Protein 3DIW (pdb70)

Sequence (232 aa):
PVTAVVQRVEIHKLRQGENLILGFSIGGGIDQDPSQNPFSEDKTDKGIYVTRVSEGGPAEIAGLQIGDKIMQVNGWDMTMVTHDQARKRLTKRSEEVVRLL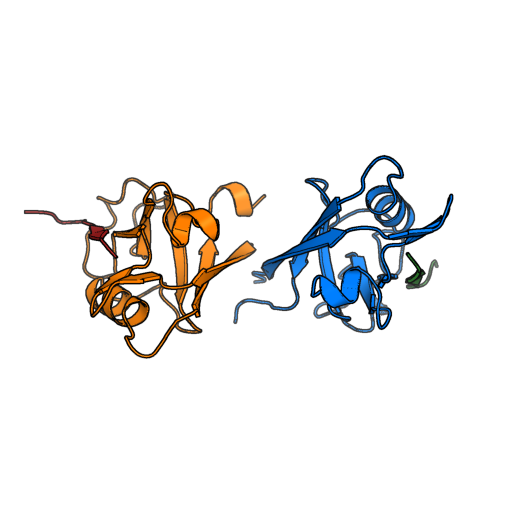VTRQSLQAVVQRVEIHKLRQGENLILGFSIGGGIDQDPSQNPFSEDKTDKGIYVTRVSEGGPAEIAGLQIGDKIMQVNGWDMTMVTHDQARKRLTKRSEEVVRLLVTRQSLQKQLAWFDTDLQLAWFDTDL

GO terms:
  GO:0005634 nucleus (C, IDA)
  GO:0005737 cytoplasm (C, IDA)
  GO:0008285 negative regulation of cell population proliferation (P, IDA)
  GO:0008013 beta-catenin binding (F, IPI)
  GO:0005515 protein binding (F, IPI)
  GO:0030178 negative regulation of Wnt signaling pathway (P, IDA)

Nearest PDB structures (foldseek):
  2vz5-assembly1_A  TM=9.827E-01  e=7.973E-18  Homo sapiens
  4nnm-assembly1_A  TM=9.537E-01  e=1.189E-17  Homo sapiens
  3dj3-assembly1_A  TM=9.663E-01  e=5.442E-16  Mus musculus
  2kg2-assembly1_A  TM=8.442E-01  e=1.256E-14  Homo sapiens
  2l4s-assembly1_A  TM=8.390E-01  e=4.163E-14  Homo sapiens

Secondary structure (DSSP, 8-state):
---EEEEEEEEE-EEETTEEE--EEEEE-TTS-GGG-SS-SSTT---EEEEEE-TTSHHHHHT--TTPEEEEETTEE-TT--HHHHHHHH--TT-SEEEEEEEEEE--/-EEEEEEEE-EEETTEEE--EEEEE-TTS-GGG-SS-SSTT---EEEEEE-TTSHHHHHT--TT-EEEEETTEE-TT--HHHHHHHHT-TT-SEEEEEEE-GGG--/-PPP-EEE-/--SS-EEE-

Radius of gyration: 20.23 Å; Cα contacts (8 Å, |Δi|>4): 532; chains: 4; bounding box: 32×52×64 Å

Structure (mmCIF, N/CA/C/O backbone):
data_3DIW
#
_entry.id   3DIW
#
_cell.length_a   27.098
_cell.length_b   93.571
_cell.length_c   107.724
_cell.angle_alpha   90.00
_cell.angle_beta   90.00
_cell.angle_gamma   90.00
#
_symmetry.space_group_name_H-M   'P 21 21 21'
#
loop_
_entity.id
_entity.type
_entity.pdbx_description
1 polymer 'Tax1-binding protein 3'
2 polymer 'decameric peptide form Catenin beta-1'
3 water water
#
loop_
_atom_site.group_PDB
_atom_site.id
_atom_site.type_symbol
_atom_site.label_atom_id
_atom_site.label_alt_id
_atom_site.label_comp_id
_atom_site.label_asym_id
_atom_site.label_entity_id
_atom_site.label_seq_id
_atom_site.pdbx_PDB_ins_code
_atom_site.Cartn_x
_atom_site.Cartn_y
_atom_site.Cartn_z
_atom_site.occupancy
_atom_site.B_iso_or_equiv
_atom_site.auth_seq_id
_atom_site.auth_comp_id
_atom_site.auth_asym_id
_atom_site.auth_atom_id
_atom_site.pdbx_PDB_model_num
ATOM 1 N N . PRO A 1 8 ? -0.169 8.445 -14.446 1.00 48.58 8 PRO A N 1
ATOM 2 C CA . PRO A 1 8 ? -1.460 7.885 -13.954 1.00 48.30 8 PRO A CA 1
ATOM 3 C C . PRO A 1 8 ? -1.211 6.548 -13.257 1.00 47.64 8 PRO A C 1
ATOM 4 O O . PRO A 1 8 ? -0.437 5.719 -13.741 1.00 49.13 8 PRO A O 1
ATOM 6 N N . VAL A 1 9 ? -1.883 6.336 -12.130 1.00 45.87 9 VAL A N 1
ATOM 7 C CA . VAL A 1 9 ? -1.693 5.120 -11.349 1.00 43.73 9 VAL A CA 1
ATOM 8 C C . VAL A 1 9 ? -2.811 4.083 -11.365 1.00 41.56 9 VAL A C 1
ATOM 9 O O . VAL A 1 9 ? -3.939 4.366 -10.962 1.00 42.87 9 VAL A O 1
ATOM 13 N N . THR A 1 10 ? -2.481 2.877 -11.822 1.00 38.28 10 THR A N 1
ATOM 14 C CA . THR A 1 10 ? -3.431 1.766 -11.852 1.00 34.73 10 THR A CA 1
ATOM 15 C C . THR A 1 10 ? -2.853 0.672 -10.969 1.00 30.87 10 THR A C 1
ATOM 16 O O . THR A 1 10 ? -1.833 0.066 -11.299 1.00 29.72 10 THR A O 1
ATOM 20 N N . ALA A 1 11 ? -3.503 0.427 -9.840 1.00 27.32 11 ALA A N 1
ATOM 21 C CA . ALA A 1 11 ? -3.036 -0.584 -8.899 1.00 23.71 11 ALA A CA 1
ATOM 22 C C . ALA A 1 11 ? -3.561 -1.979 -9.203 1.00 20.63 11 ALA A C 1
ATOM 23 O O . ALA A 1 11 ? -4.736 -2.156 -9.526 1.00 18.52 11 ALA A O 1
ATOM 25 N N . VAL A 1 12 ? -2.679 -2.969 -9.103 1.00 19.06 12 VAL A N 1
ATOM 26 C CA . VAL A 1 12 ? -3.069 -4.355 -9.321 1.00 17.70 12 VAL A CA 1
ATOM 27 C C . VAL A 1 12 ? -3.436 -4.890 -7.942 1.00 18.99 12 VAL A C 1
ATOM 28 O O . VAL A 1 12 ? -2.600 -4.904 -7.034 1.00 19.15 12 VAL A O 1
ATOM 32 N N . VAL A 1 13 ? -4.691 -5.301 -7.777 1.00 19.03 13 VAL A N 1
ATOM 33 C CA . VAL A 1 13 ? -5.143 -5.826 -6.497 1.00 16.93 13 VAL A CA 1
ATOM 34 C C . VAL A 1 13 ? -5.374 -7.326 -6.539 1.00 18.01 13 VAL A C 1
ATOM 35 O O . VAL A 1 13 ? -5.774 -7.890 -7.562 1.00 17.56 13 VAL A O 1
ATOM 39 N N . GLN A 1 14 ? -5.101 -7.971 -5.415 1.00 17.36 14 GLN A N 1
ATOM 40 C CA . GLN A 1 14 ? -5.299 -9.402 -5.294 1.00 19.28 14 GLN A CA 1
ATOM 41 C C . GLN A 1 14 ? -5.787 -9.691 -3.891 1.00 19.39 14 GLN A C 1
ATOM 42 O O . GLN A 1 14 ? -5.639 -8.869 -2.981 1.00 19.21 14 GLN A O 1
ATOM 48 N N . ARG A 1 15 ? -6.359 -10.867 -3.709 1.00 19.66 15 ARG A N 1
ATOM 49 C CA . ARG A 1 15 ? -6.912 -11.214 -2.421 1.00 20.24 15 ARG A CA 1
ATOM 50 C C . ARG A 1 15 ? -6.042 -12.115 -1.565 1.00 18.02 15 ARG A C 1
ATOM 51 O O . ARG A 1 15 ? -5.250 -12.902 -2.065 1.00 17.66 15 ARG A O 1
ATOM 59 N N . VAL A 1 16 ? -6.188 -11.954 -0.259 1.00 17.33 16 VAL A N 1
ATOM 60 C CA . VAL A 1 16 ? -5.453 -12.734 0.718 1.00 16.34 16 VAL A CA 1
ATOM 61 C C . VAL A 1 16 ? -6.433 -12.985 1.846 1.00 17.48 16 VAL A C 1
ATOM 62 O O . VAL A 1 16 ? -6.929 -12.038 2.449 1.00 18.82 16 VAL A O 1
ATOM 66 N N . GLU A 1 17 ? -6.731 -14.251 2.112 1.00 17.49 17 GLU A N 1
ATOM 67 C CA . GLU A 1 17 ? -7.648 -14.597 3.187 1.00 17.01 17 GLU A CA 1
ATOM 68 C C . GLU A 1 17 ? -6.844 -15.140 4.338 1.00 14.85 17 GLU A C 1
ATOM 69 O O . GLU A 1 17 ? -6.131 -16.126 4.189 1.00 15.73 17 GLU A O 1
ATOM 75 N N . ILE A 1 18 ? -6.966 -14.493 5.487 1.00 13.73 18 ILE A N 1
ATOM 76 C CA . ILE A 1 18 ? -6.236 -14.906 6.670 1.00 12.79 18 ILE A CA 1
ATOM 77 C C . ILE A 1 18 ? -7.182 -15.540 7.689 1.00 15.82 18 ILE A C 1
ATOM 78 O O . ILE A 1 18 ? -8.282 -15.028 7.939 1.00 12.66 18 ILE A O 1
ATOM 83 N N . HIS A 1 19 ? -6.754 -16.664 8.256 1.00 15.54 19 HIS A N 1
ATOM 84 C CA . HIS A 1 19 ? -7.540 -17.350 9.269 1.00 17.96 19 HIS A CA 1
ATOM 85 C C . HIS A 1 19 ? -6.873 -17.066 10.610 1.00 17.34 19 HIS A C 1
ATOM 86 O O . HIS A 1 19 ? -5.792 -17.579 10.904 1.00 19.66 19 HIS A O 1
ATOM 93 N N . LYS A 1 20 ? -7.508 -16.228 11.414 1.00 18.78 20 LYS A N 1
ATOM 94 C CA . LYS A 1 20 ? -6.952 -15.862 12.700 1.00 21.35 20 LYS A CA 1
ATOM 95 C C . LYS A 1 20 ? -6.635 -17.059 13.573 1.00 22.71 20 LYS A C 1
ATOM 96 O O . LYS A 1 20 ? -7.236 -18.124 13.442 1.00 21.60 20 LYS A O 1
ATOM 102 N N . LEU A 1 21 ? -5.670 -16.866 14.461 1.00 23.07 21 LEU A N 1
ATOM 103 C CA . LEU A 1 21 ? -5.252 -17.897 15.392 1.00 24.08 21 LEU A CA 1
ATOM 104 C C . LEU A 1 21 ? -5.871 -17.515 16.728 1.00 24.84 21 LEU A C 1
ATOM 105 O O . LEU A 1 21 ? -5.660 -16.404 17.209 1.00 24.24 21 LEU A O 1
ATOM 110 N N . ARG A 1 22 ? -6.651 -18.415 17.317 1.00 27.38 22 ARG A N 1
ATOM 111 C CA . ARG A 1 22 ? -7.260 -18.133 18.611 1.00 31.53 22 ARG A CA 1
ATOM 112 C C . ARG A 1 22 ? -6.542 -18.878 19.725 1.00 33.28 22 ARG A C 1
ATOM 113 O O . ARG A 1 22 ? -6.750 -20.079 19.913 1.00 33.46 22 ARG A O 1
ATOM 121 N N . GLN A 1 23 ? -5.683 -18.167 20.448 1.00 35.08 23 GLN A N 1
ATOM 122 C CA . GLN A 1 23 ? -4.968 -18.750 21.573 1.00 37.06 23 GLN A CA 1
ATOM 123 C C . GLN A 1 23 ? -5.687 -18.248 22.808 1.00 39.13 23 GLN A C 1
ATOM 124 O O . GLN A 1 23 ? -5.301 -17.238 23.400 1.00 40.00 23 GLN A O 1
ATOM 130 N N . GLY A 1 24 ? -6.750 -18.953 23.181 1.00 40.82 24 GLY A N 1
ATOM 131 C CA . GLY A 1 24 ? -7.532 -18.553 24.333 1.00 43.07 24 GLY A CA 1
ATOM 132 C C . GLY A 1 24 ? -8.314 -17.292 24.017 1.00 44.85 24 GLY A C 1
ATOM 133 O O . GLY A 1 24 ? -9.201 -17.295 23.162 1.00 45.88 24 GLY A O 1
ATOM 134 N N . GLU A 1 25 ? -7.977 -16.211 24.712 1.00 46.10 25 GLU A N 1
ATOM 135 C CA . GLU A 1 25 ? -8.629 -14.919 24.523 1.00 47.40 25 GLU A CA 1
ATOM 136 C C . GLU A 1 25 ? -7.666 -14.050 23.719 1.00 47.16 25 GLU A C 1
ATOM 137 O O . GLU A 1 25 ? -7.758 -12.820 23.723 1.00 48.16 25 GLU A O 1
ATOM 143 N N . ASN A 1 26 ? -6.739 -14.701 23.031 1.00 45.92 26 ASN A N 1
ATOM 144 C CA . ASN A 1 26 ? -5.736 -13.992 22.252 1.00 43.07 26 ASN A CA 1
ATOM 145 C C . ASN A 1 26 ? -5.873 -14.292 20.757 1.00 40.17 26 ASN A C 1
ATOM 146 O O . ASN A 1 26 ? -5.435 -15.345 20.300 1.00 39.29 26 ASN A O 1
ATOM 151 N N . LEU A 1 27 ? -6.501 -13.380 20.010 1.00 36.96 27 LEU A N 1
ATOM 152 C CA . LEU A 1 27 ? -6.666 -13.541 18.560 1.00 33.46 27 LEU A CA 1
ATOM 153 C C . LEU A 1 27 ? -5.460 -12.934 17.853 1.00 29.81 27 LEU A C 1
ATOM 154 O O . LEU A 1 27 ? -5.087 -11.790 18.118 1.00 30.34 27 LEU A O 1
ATOM 159 N N . ILE A 1 28 ? -4.864 -13.696 16.943 1.00 24.45 28 ILE A N 1
ATOM 160 C CA . ILE A 1 28 ? -3.662 -13.254 16.246 1.00 20.43 28 ILE A CA 1
ATOM 161 C C . ILE A 1 28 ? -3.741 -13.365 14.724 1.00 18.36 28 ILE A C 1
ATOM 162 O O . ILE A 1 28 ? -4.244 -14.353 14.193 1.00 17.43 28 ILE A O 1
ATOM 167 N N . LEU A 1 29 ? -3.233 -12.345 14.034 1.00 16.39 29 LEU A N 1
ATOM 168 C CA . LEU A 1 29 ? -3.215 -12.323 12.568 1.00 16.58 29 LEU A CA 1
ATOM 169 C C . LEU A 1 29 ? -1.796 -12.586 12.067 1.00 15.17 29 LEU A C 1
ATOM 170 O O . LEU A 1 29 ? -1.598 -13.119 10.976 1.00 14.29 29 LEU A O 1
ATOM 175 N N . GLY A 1 30 ? -0.813 -12.200 12.873 1.00 14.90 30 GLY A N 1
ATOM 176 C CA . GLY A 1 30 ? 0.570 -12.428 12.508 1.00 13.07 30 GLY A CA 1
ATOM 177 C C . GLY A 1 30 ? 1.164 -11.464 11.499 1.00 13.25 30 GLY A C 1
ATOM 178 O O . GLY A 1 30 ? 1.878 -11.879 10.589 1.00 15.17 30 GLY A O 1
ATOM 179 N N . PHE A 1 31 ? 0.865 -10.180 11.638 1.00 13.05 31 PHE A N 1
ATOM 180 C CA . PHE A 1 31 ? 1.438 -9.186 10.743 1.00 14.64 31 PHE A CA 1
ATOM 181 C C . PHE A 1 31 ? 1.287 -7.799 11.342 1.00 14.55 31 PHE A C 1
ATOM 182 O O . PHE A 1 31 ? 0.422 -7.571 12.193 1.00 13.78 31 PHE A O 1
ATOM 190 N N . SER A 1 32 ? 2.162 -6.889 10.919 1.00 13.09 32 SER A N 1
ATOM 191 C CA . SER A 1 32 ? 2.167 -5.521 11.419 1.00 11.86 32 SER A CA 1
ATOM 192 C C . SER A 1 32 ? 1.746 -4.522 10.344 1.00 11.53 32 SER A C 1
ATOM 193 O O . SER A 1 32 ? 2.038 -4.712 9.162 1.00 10.38 32 SER A O 1
ATOM 196 N N . ILE A 1 33 ? 1.060 -3.461 10.765 1.00 10.79 33 ILE A N 1
ATOM 197 C CA . ILE A 1 33 ? 0.596 -2.423 9.849 1.00 12.41 33 ILE A CA 1
ATOM 198 C C . ILE A 1 33 ? 1.133 -1.041 10.223 1.00 13.29 33 ILE A C 1
ATOM 199 O O . ILE A 1 33 ? 1.278 -0.709 11.401 1.00 12.82 33 ILE A O 1
ATOM 204 N N . GLY A 1 34 ? 1.417 -0.243 9.200 1.00 12.71 34 GLY A N 1
ATOM 205 C CA . GLY A 1 34 ? 1.897 1.107 9.410 1.00 12.51 34 GLY A CA 1
ATOM 206 C C . GLY A 1 34 ? 1.083 2.042 8.533 1.00 14.13 34 GLY A C 1
ATOM 207 O O . GLY A 1 34 ? 0.426 1.597 7.584 1.00 13.37 34 GLY A O 1
ATOM 208 N N . GLY A 1 35 ? 1.104 3.333 8.847 1.00 12.32 35 GLY A N 1
ATOM 209 C CA . GLY A 1 35 ? 0.361 4.281 8.043 1.00 14.86 35 GLY A CA 1
ATOM 210 C C . GLY A 1 35 ? -0.982 4.699 8.603 1.00 15.24 35 GLY A C 1
ATOM 211 O O . GLY A 1 35 ? -1.324 4.400 9.746 1.00 16.56 35 GLY A O 1
ATOM 212 N N . GLY A 1 36 ? -1.756 5.385 7.772 1.00 18.12 36 GLY A N 1
ATOM 213 C CA . GLY A 1 36 ? -3.053 5.885 8.195 1.00 19.06 36 GLY A CA 1
ATOM 214 C C . GLY A 1 36 ? -3.042 7.367 7.887 1.00 19.28 36 GLY A C 1
ATOM 215 O O . GLY A 1 36 ? -1.974 7.990 7.883 1.00 19.89 36 GLY A O 1
ATOM 216 N N . ILE A 1 37 ? -4.212 7.938 7.628 1.00 18.58 37 ILE A N 1
ATOM 217 C CA . ILE A 1 37 ? -4.296 9.351 7.284 1.00 19.57 37 ILE A CA 1
ATOM 218 C C . ILE A 1 37 ? -3.743 10.285 8.361 1.00 19.96 37 ILE A C 1
ATOM 219 O O . ILE A 1 37 ? -3.331 11.402 8.057 1.00 19.58 37 ILE A O 1
ATOM 224 N N . ASP A 1 38 ? -3.723 9.834 9.610 1.00 17.44 38 ASP A N 1
ATOM 225 C CA . ASP A 1 38 ? -3.230 10.680 10.692 1.00 17.81 38 ASP A CA 1
ATOM 226 C C . ASP A 1 38 ? -1.718 10.644 10.883 1.00 18.20 38 ASP A C 1
ATOM 227 O O . ASP A 1 38 ? -1.190 11.332 11.750 1.00 19.59 38 ASP A O 1
ATOM 232 N N . GLN A 1 39 ? -1.024 9.850 10.070 1.00 18.86 39 GLN A N 1
ATOM 233 C CA . GLN A 1 39 ? 0.425 9.742 10.164 1.00 18.72 39 GLN A CA 1
ATOM 234 C C . GLN A 1 39 ? 1.109 10.410 8.975 1.00 21.82 39 GLN A C 1
ATOM 235 O O . GLN A 1 39 ? 0.545 10.489 7.879 1.00 21.58 39 GLN A O 1
ATOM 241 N N . ASP A 1 40 ? 2.325 10.896 9.208 1.00 24.39 40 ASP A N 1
ATOM 242 C CA . ASP A 1 40 ? 3.121 11.556 8.175 1.00 26.31 40 ASP A CA 1
ATOM 243 C C . ASP A 1 40 ? 3.575 10.500 7.176 1.00 25.75 40 ASP A C 1
ATOM 244 O O . ASP A 1 40 ? 4.283 9.559 7.534 1.00 27.64 40 ASP A O 1
ATOM 249 N N . PRO A 1 41 ? 3.182 10.648 5.904 1.00 24.77 41 PRO A N 1
ATOM 250 C CA . PRO A 1 41 ? 3.547 9.697 4.852 1.00 26.08 41 PRO A CA 1
ATOM 251 C C . PRO A 1 41 ? 4.986 9.753 4.341 1.00 27.04 41 PRO A C 1
ATOM 252 O O . PRO A 1 41 ? 5.479 8.782 3.763 1.00 27.72 41 PRO A O 1
ATOM 256 N N . SER A 1 42 ? 5.661 10.878 4.550 1.00 27.97 42 SER A N 1
ATOM 257 C CA . SER A 1 42 ? 7.038 11.028 4.077 1.00 28.58 42 SER A CA 1
ATOM 258 C C . SER A 1 42 ? 7.947 9.962 4.672 1.00 27.66 42 SER A C 1
ATOM 259 O O . SER A 1 42 ? 9.000 9.646 4.123 1.00 27.26 42 SER A O 1
ATOM 262 N N . GLN A 1 43 ? 7.512 9.397 5.789 1.00 27.70 43 GLN A N 1
ATOM 263 C CA . GLN A 1 43 ? 8.275 8.393 6.517 1.00 27.62 43 GLN A CA 1
ATOM 264 C C . GLN A 1 43 ? 8.044 6.932 6.106 1.00 26.08 43 GLN A C 1
ATOM 265 O O . GLN A 1 43 ? 8.692 6.023 6.634 1.00 23.84 43 GLN A O 1
ATOM 271 N N . ASN A 1 44 ? 7.120 6.705 5.178 1.00 24.73 44 ASN A N 1
ATOM 272 C CA . ASN A 1 44 ? 6.821 5.352 4.716 1.00 23.36 44 ASN A CA 1
ATOM 273 C C . ASN A 1 44 ? 8.049 4.763 4.006 1.00 23.84 44 ASN A C 1
ATOM 274 O O . ASN A 1 44 ? 8.523 5.325 3.021 1.00 24.43 44 ASN A O 1
ATOM 279 N N . PRO A 1 45 ? 8.566 3.618 4.496 1.00 24.15 45 PRO A N 1
ATOM 280 C CA . PRO A 1 45 ? 9.738 2.905 3.964 1.00 25.90 45 PRO A CA 1
ATOM 281 C C . PRO A 1 45 ? 9.480 1.960 2.789 1.00 27.71 45 PRO A C 1
ATOM 282 O O . PRO A 1 45 ? 10.370 1.187 2.399 1.00 28.55 45 PRO A O 1
ATOM 286 N N . PHE A 1 46 ? 8.273 2.011 2.237 1.00 26.57 46 PHE A N 1
ATOM 287 C CA . PHE A 1 46 ? 7.906 1.137 1.129 1.00 26.90 46 PHE A CA 1
ATOM 288 C C . PHE A 1 46 ? 7.311 1.924 -0.022 1.00 27.95 46 PHE A C 1
ATOM 289 O O . PHE A 1 46 ? 7.650 1.703 -1.180 1.00 30.07 46 PHE A O 1
ATOM 297 N N . SER A 1 47 ? 6.418 2.844 0.325 1.00 29.93 47 SER A N 1
ATOM 298 C CA . SER A 1 47 ? 5.688 3.660 -0.639 1.00 31.61 47 SER A CA 1
ATOM 299 C C . SER A 1 47 ? 6.386 4.195 -1.881 1.00 33.99 47 SER A C 1
ATOM 300 O O . SER A 1 47 ? 7.555 4.595 -1.872 1.00 32.12 47 SER A O 1
ATOM 303 N N . GLU A 1 48 ? 5.601 4.180 -2.952 1.00 36.79 48 GLU A N 1
ATOM 304 C CA . GLU A 1 48 ? 5.976 4.646 -4.273 1.00 39.17 48 GLU A CA 1
ATOM 305 C C . GLU A 1 48 ? 5.948 6.169 -4.216 1.00 39.02 48 GLU A C 1
ATOM 306 O O . GLU A 1 48 ? 6.951 6.849 -4.451 1.00 38.90 48 GLU A O 1
ATOM 312 N N . ASP A 1 49 ? 4.770 6.676 -3.880 1.00 37.74 49 ASP A N 1
ATOM 313 C CA . ASP A 1 49 ? 4.509 8.095 -3.747 1.00 36.86 49 ASP A CA 1
ATOM 314 C C . ASP A 1 49 ? 4.619 8.399 -2.252 1.00 36.68 49 ASP A C 1
ATOM 315 O O . ASP A 1 49 ? 3.846 7.868 -1.455 1.00 35.47 49 ASP A O 1
ATOM 320 N N . LYS A 1 50 ? 5.573 9.243 -1.866 1.00 35.45 50 LYS A N 1
ATOM 321 C CA . LYS A 1 50 ? 5.753 9.560 -0.451 1.00 34.54 50 LYS A CA 1
ATOM 322 C C . LYS A 1 50 ? 4.649 10.418 0.168 1.00 33.93 50 LYS A C 1
ATOM 323 O O . LYS A 1 50 ? 4.817 10.965 1.255 1.00 34.85 50 LYS A O 1
ATOM 329 N N . THR A 1 51 ? 3.519 10.533 -0.522 1.00 32.83 51 THR A N 1
ATOM 330 C CA . THR A 1 51 ? 2.387 11.294 -0.002 1.00 31.10 51 THR A CA 1
ATOM 331 C C . THR A 1 51 ? 1.262 10.300 0.286 1.00 29.11 51 THR A C 1
ATOM 332 O O . THR A 1 51 ? 0.174 10.678 0.719 1.00 28.84 51 THR A O 1
ATOM 336 N N . ASP A 1 52 ? 1.547 9.024 0.036 1.00 27.93 52 ASP A N 1
ATOM 337 C CA . ASP A 1 52 ? 0.596 7.930 0.246 1.00 25.17 52 ASP A CA 1
ATOM 338 C C . ASP A 1 52 ? 0.384 7.712 1.741 1.00 23.09 52 ASP A C 1
ATOM 339 O O . ASP A 1 52 ? 1.326 7.401 2.464 1.00 22.62 52 ASP A O 1
ATOM 344 N N . LYS A 1 53 ? -0.852 7.868 2.199 1.00 23.66 53 LYS A N 1
ATOM 345 C CA . LYS A 1 53 ? -1.168 7.686 3.615 1.00 24.58 53 LYS A CA 1
ATOM 346 C C . LYS A 1 53 ? -1.864 6.351 3.854 1.00 22.28 53 LYS A C 1
ATOM 347 O O . LYS A 1 53 ? -2.494 6.148 4.892 1.00 19.76 53 LYS A O 1
ATOM 353 N N . GLY A 1 54 ? -1.743 5.447 2.887 1.00 21.30 54 GLY A N 1
ATOM 354 C CA . GLY A 1 54 ? -2.381 4.150 3.003 1.00 19.26 54 GLY A CA 1
ATOM 355 C C . GLY A 1 54 ? -1.793 3.260 4.079 1.00 17.98 54 GLY A C 1
ATOM 356 O O . GLY A 1 54 ? -0.772 3.582 4.695 1.00 17.65 54 GLY A O 1
ATOM 357 N N . ILE A 1 55 ? -2.456 2.128 4.294 1.00 16.96 55 ILE A N 1
ATOM 358 C CA . ILE A 1 55 ? -2.045 1.140 5.281 1.00 14.12 55 ILE A CA 1
ATOM 359 C C . ILE A 1 55 ? -1.133 0.124 4.608 1.00 14.94 55 ILE A C 1
ATOM 360 O O . ILE A 1 55 ? -1.539 -0.546 3.654 1.00 14.22 55 ILE A O 1
ATOM 365 N N . TYR A 1 56 ? 0.093 0.012 5.111 1.00 14.76 56 TYR A N 1
ATOM 366 C CA . TYR A 1 56 ? 1.080 -0.914 4.564 1.00 15.30 56 TYR A CA 1
ATOM 367 C C . TYR A 1 56 ? 1.475 -1.999 5.558 1.00 14.45 56 TYR A C 1
ATOM 368 O O . TYR A 1 56 ? 1.556 -1.749 6.761 1.00 14.30 56 TYR A O 1
ATOM 377 N N . VAL A 1 57 ? 1.730 -3.197 5.041 1.00 12.81 57 VAL A N 1
ATOM 378 C CA . VAL A 1 57 ? 2.156 -4.334 5.857 1.00 13.69 57 VAL A CA 1
ATOM 379 C C . VAL A 1 57 ? 3.660 -4.172 6.065 1.00 15.04 57 VAL A C 1
ATOM 380 O O . VAL A 1 57 ? 4.422 -4.176 5.098 1.00 15.44 57 VAL A O 1
ATOM 384 N N . THR A 1 58 ? 4.083 -4.035 7.317 1.00 15.02 58 THR A N 1
ATOM 385 C CA . THR A 1 58 ? 5.497 -3.839 7.631 1.00 15.97 58 THR A CA 1
ATOM 386 C C . THR A 1 58 ? 6.220 -5.106 8.069 1.00 16.91 58 THR A C 1
ATOM 387 O O . THR A 1 58 ? 7.444 -5.196 7.954 1.00 19.30 58 THR A O 1
ATOM 391 N N . ARG A 1 59 ? 5.471 -6.078 8.578 1.00 15.86 59 ARG A N 1
ATOM 392 C CA . ARG A 1 59 ? 6.069 -7.328 9.040 1.00 17.53 59 ARG A CA 1
ATOM 393 C C . ARG A 1 59 ? 5.099 -8.497 8.935 1.00 17.70 59 ARG A C 1
ATOM 394 O O . ARG A 1 59 ? 3.886 -8.323 9.074 1.00 14.63 59 ARG A O 1
ATOM 402 N N . VAL A 1 60 ? 5.641 -9.682 8.671 1.00 14.46 60 VAL A N 1
ATOM 403 C CA . VAL A 1 60 ? 4.838 -10.893 8.581 1.00 16.31 60 VAL A CA 1
ATOM 404 C C . VAL A 1 60 ? 5.530 -11.916 9.474 1.00 17.57 60 VAL A C 1
ATOM 405 O O . VAL A 1 60 ? 6.706 -12.232 9.278 1.00 18.28 60 VAL A O 1
ATOM 409 N N . SER A 1 61 ? 4.801 -12.405 10.472 1.00 16.82 61 SER A N 1
ATOM 410 C CA . SER A 1 61 ? 5.341 -13.362 11.430 1.00 16.81 61 SER A CA 1
ATOM 411 C C . SER A 1 61 ? 5.542 -14.761 10.876 1.00 16.94 61 SER A C 1
ATOM 412 O O . SER A 1 61 ? 4.626 -15.348 10.301 1.00 13.89 61 SER A O 1
ATOM 415 N N . GLU A 1 62 ? 6.743 -15.296 11.077 1.00 17.56 62 GLU A N 1
ATOM 416 C CA . GLU A 1 62 ? 7.069 -16.640 10.629 1.00 18.76 62 GLU A CA 1
ATOM 417 C C . GLU A 1 62 ? 6.141 -17.619 11.338 1.00 18.23 62 GLU A C 1
ATOM 418 O O . GLU A 1 62 ? 5.956 -17.536 12.553 1.00 16.86 62 GLU A O 1
ATOM 424 N N . GLY A 1 63 ? 5.560 -18.541 10.576 1.00 19.00 63 GLY A N 1
ATOM 425 C CA . GLY A 1 63 ? 4.659 -19.521 11.154 1.00 18.52 63 GLY A CA 1
ATOM 426 C C . GLY A 1 63 ? 3.291 -18.980 11.527 1.00 17.92 63 GLY A C 1
ATOM 427 O O . GLY A 1 63 ? 2.469 -19.707 12.091 1.00 19.02 63 GLY A O 1
ATOM 428 N N . GLY A 1 64 ? 3.035 -17.711 11.216 1.00 16.93 64 GLY A N 1
ATOM 429 C CA . GLY A 1 64 ? 1.747 -17.116 11.547 1.00 13.98 64 GLY A CA 1
ATOM 430 C C . GLY A 1 64 ? 0.695 -17.242 10.454 1.00 14.87 64 GLY A C 1
ATOM 431 O O . GLY A 1 64 ? 1.013 -17.618 9.331 1.00 10.26 64 GLY A O 1
ATOM 432 N N . PRO A 1 65 ? -0.576 -16.921 10.752 1.00 14.65 65 PRO A N 1
ATOM 433 C CA . PRO A 1 65 ? -1.644 -17.018 9.751 1.00 14.88 65 PRO A CA 1
ATOM 434 C C . PRO A 1 65 ? -1.443 -16.165 8.497 1.00 13.36 65 PRO A C 1
ATOM 435 O O . PRO A 1 65 ? -1.728 -16.623 7.394 1.00 13.01 65 PRO A O 1
ATOM 439 N N . ALA A 1 66 ? -0.939 -14.944 8.661 1.00 11.21 66 ALA A N 1
ATOM 440 C CA . ALA A 1 66 ? -0.717 -14.054 7.523 1.00 11.81 66 ALA A CA 1
ATOM 441 C C . ALA A 1 66 ? 0.329 -14.605 6.554 1.00 12.91 66 ALA A C 1
ATOM 442 O O . ALA A 1 66 ? 0.196 -14.473 5.334 1.00 11.42 66 ALA A O 1
ATOM 444 N N . GLU A 1 67 ? 1.370 -15.226 7.096 1.00 12.77 67 GLU A N 1
ATOM 445 C CA . GLU A 1 67 ? 2.422 -15.787 6.261 1.00 14.93 67 GLU A CA 1
ATOM 446 C C . GLU A 1 67 ? 1.872 -16.885 5.362 1.00 14.64 67 GLU A C 1
ATOM 447 O O . GLU A 1 67 ? 2.068 -16.862 4.148 1.00 14.03 67 GLU A O 1
ATOM 453 N N . ILE A 1 68 ? 1.177 -17.843 5.965 1.00 14.19 68 ILE A N 1
ATOM 454 C CA . ILE A 1 68 ? 0.626 -18.957 5.210 1.00 14.74 68 ILE A CA 1
ATOM 455 C C . ILE A 1 68 ? -0.454 -18.501 4.238 1.00 13.51 68 ILE A C 1
ATOM 456 O O . ILE A 1 68 ? -0.714 -19.167 3.242 1.00 15.82 68 ILE A O 1
ATOM 461 N N . ALA A 1 69 ? -1.075 -17.362 4.525 1.00 12.41 69 ALA A N 1
ATOM 462 C CA . ALA A 1 69 ? -2.119 -16.826 3.658 1.00 11.87 69 ALA A CA 1
ATOM 463 C C . ALA A 1 69 ? -1.510 -16.122 2.443 1.00 11.96 69 ALA A C 1
ATOM 464 O O . ALA A 1 69 ? -2.198 -15.857 1.455 1.00 13.25 69 ALA A O 1
ATOM 466 N N . GLY A 1 70 ? -0.218 -15.820 2.515 1.00 10.45 70 GLY A N 1
ATOM 467 C CA . GLY A 1 70 ? 0.440 -15.167 1.396 1.00 11.74 70 GLY A CA 1
ATOM 468 C C . GLY A 1 70 ? 0.678 -13.666 1.496 1.00 13.64 70 GLY A C 1
ATOM 469 O O . GLY A 1 70 ? 1.124 -13.052 0.521 1.00 15.62 70 GLY A O 1
ATOM 470 N N . LEU A 1 71 ? 0.383 -13.065 2.649 1.00 12.55 71 LEU A N 1
ATOM 471 C CA . LEU A 1 71 ? 0.596 -11.630 2.824 1.00 12.98 71 LEU A CA 1
ATOM 472 C C . LEU A 1 71 ? 2.098 -11.391 2.749 1.00 12.89 71 LEU A C 1
ATOM 473 O O . LEU A 1 71 ? 2.877 -12.203 3.236 1.00 12.57 71 LEU A O 1
ATOM 478 N N . GLN A 1 72 ? 2.495 -10.273 2.154 1.00 13.82 72 GLN A N 1
ATOM 479 C CA . GLN A 1 72 ? 3.907 -9.942 2.018 1.00 15.26 72 GLN A CA 1
ATOM 480 C C . GLN A 1 72 ? 4.240 -8.565 2.577 1.00 15.19 72 GLN A C 1
ATOM 481 O O . GLN A 1 72 ? 3.447 -7.627 2.469 1.00 14.36 72 GLN A O 1
ATOM 487 N N . ILE A 1 73 ? 5.415 -8.452 3.188 1.00 15.25 73 ILE A N 1
ATOM 488 C CA . ILE A 1 73 ? 5.873 -7.177 3.724 1.00 15.59 73 ILE A CA 1
ATOM 489 C C . ILE A 1 73 ? 5.833 -6.212 2.536 1.00 15.42 73 ILE A C 1
ATOM 490 O O . ILE A 1 73 ? 6.243 -6.572 1.432 1.00 15.98 73 ILE A O 1
ATOM 495 N N . GLY A 1 74 ? 5.319 -5.005 2.748 1.00 12.70 74 GLY A N 1
ATOM 496 C CA . GLY A 1 74 ? 5.253 -4.042 1.661 1.00 12.14 74 GLY A CA 1
ATOM 497 C C . GLY A 1 74 ? 3.899 -3.964 0.972 1.00 12.53 74 GLY A C 1
ATOM 498 O O . GLY A 1 74 ? 3.647 -3.033 0.212 1.00 11.26 74 GLY A O 1
ATOM 499 N N . ASP A 1 75 ? 3.032 -4.943 1.220 1.00 12.28 75 ASP A N 1
ATOM 500 C CA . ASP A 1 75 ? 1.702 -4.950 0.626 1.00 13.20 75 ASP A CA 1
ATOM 501 C C . ASP A 1 75 ? 0.901 -3.783 1.174 1.00 14.15 75 ASP A C 1
ATOM 502 O O . ASP A 1 75 ? 0.996 -3.448 2.358 1.00 14.44 75 ASP A O 1
ATOM 507 N N . LYS A 1 76 ? 0.099 -3.182 0.309 1.00 13.12 76 LYS A N 1
ATOM 508 C CA . LYS A 1 76 ? -0.755 -2.081 0.699 1.00 13.87 76 LYS A CA 1
ATOM 509 C C . LYS A 1 76 ? -2.159 -2.646 0.845 1.00 14.92 76 LYS A C 1
ATOM 510 O O . LYS A 1 76 ? -2.676 -3.272 -0.081 1.00 14.95 76 LYS A O 1
ATOM 516 N N . ILE A 1 77 ? -2.776 -2.428 2.002 1.00 15.23 77 ILE A N 1
ATOM 517 C CA . ILE A 1 77 ? -4.124 -2.925 2.234 1.00 15.43 77 ILE A CA 1
ATOM 518 C C . ILE A 1 77 ? -5.149 -1.923 1.716 1.00 16.64 77 ILE A C 1
ATOM 519 O O . ILE A 1 77 ? -5.240 -0.794 2.205 1.00 16.21 77 ILE A O 1
ATOM 524 N N . MET A 1 78 ? -5.914 -2.350 0.719 1.00 15.63 78 MET A N 1
ATOM 525 C CA . MET A 1 78 ? -6.932 -1.509 0.102 1.00 17.25 78 MET A CA 1
ATOM 526 C C . MET A 1 78 ? -8.286 -1.679 0.773 1.00 16.43 78 MET A C 1
ATOM 527 O O . MET A 1 78 ? -9.047 -0.725 0.921 1.00 14.94 78 MET A O 1
ATOM 532 N N . GLN A 1 79 ? -8.575 -2.908 1.180 1.00 17.70 79 GLN A N 1
ATOM 533 C CA . GLN A 1 79 ? -9.863 -3.229 1.778 1.00 18.32 79 GLN A CA 1
ATOM 534 C C . GLN A 1 79 ? -9.774 -4.433 2.713 1.00 17.75 79 GLN A C 1
ATOM 535 O O . GLN A 1 79 ? -8.889 -5.283 2.570 1.00 15.59 79 GLN A O 1
ATOM 541 N N . VAL A 1 80 ? -10.696 -4.488 3.671 1.00 17.40 80 VAL A N 1
ATOM 542 C CA . VAL A 1 80 ? -10.758 -5.575 4.644 1.00 19.01 80 VAL A CA 1
ATOM 543 C C . VAL A 1 80 ? -12.228 -5.941 4.850 1.00 19.05 80 VAL A C 1
ATOM 544 O O . VAL A 1 80 ? -12.993 -5.162 5.417 1.00 18.64 80 VAL A O 1
ATOM 548 N N . ASN A 1 81 ? -12.619 -7.124 4.384 1.00 19.22 81 ASN A N 1
ATOM 549 C CA . ASN A 1 81 ? -14.003 -7.572 4.504 1.00 19.94 81 ASN A CA 1
ATOM 550 C C . ASN A 1 81 ? -14.999 -6.520 3.999 1.00 20.31 81 ASN A C 1
ATOM 551 O O . ASN A 1 81 ? -15.981 -6.200 4.678 1.00 20.68 81 ASN A O 1
ATOM 556 N N . GLY A 1 82 ? -14.731 -5.983 2.810 1.00 18.59 82 GLY A N 1
ATOM 557 C CA . GLY A 1 82 ? -15.605 -4.983 2.218 1.00 18.56 82 GLY A CA 1
ATOM 558 C C . GLY A 1 82 ? -15.360 -3.535 2.627 1.00 19.43 82 GLY A C 1
ATOM 559 O O . GLY A 1 82 ? -15.759 -2.614 1.910 1.00 19.43 82 GLY A O 1
ATOM 560 N N . TRP A 1 83 ? -14.713 -3.325 3.770 1.00 17.85 83 TRP A N 1
ATOM 561 C CA . TRP A 1 83 ? -14.435 -1.975 4.270 1.00 18.74 83 TRP A CA 1
ATOM 562 C C . TRP A 1 83 ? -13.211 -1.343 3.627 1.00 18.71 83 TRP A C 1
ATOM 563 O O . TRP A 1 83 ? -12.141 -1.952 3.585 1.00 17.46 83 TRP A O 1
ATOM 574 N N . ASP A 1 84 ? -13.363 -0.117 3.139 1.00 18.15 84 ASP A N 1
ATOM 575 C CA . ASP A 1 84 ? -12.240 0.565 2.524 1.00 21.39 84 ASP A CA 1
ATOM 576 C C . ASP A 1 84 ? -11.182 0.845 3.577 1.00 20.56 84 ASP A C 1
ATOM 577 O O . ASP A 1 84 ? -11.501 1.077 4.741 1.00 22.18 84 ASP A O 1
ATOM 582 N N . MET A 1 85 ? -9.923 0.825 3.153 1.00 19.79 85 MET A N 1
ATOM 583 C CA . MET A 1 85 ? -8.792 1.057 4.041 1.00 19.14 85 MET A CA 1
ATOM 584 C C . MET A 1 85 ? -7.844 2.100 3.451 1.00 20.42 85 MET A C 1
ATOM 585 O O . MET A 1 85 ? -6.774 2.354 4.006 1.00 18.38 85 MET A O 1
ATOM 590 N N . THR A 1 86 ? -8.241 2.698 2.328 1.00 21.65 86 THR A N 1
ATOM 591 C CA . THR A 1 86 ? -7.415 3.690 1.643 1.00 23.33 86 THR A CA 1
ATOM 592 C C . THR A 1 86 ? -7.288 5.025 2.377 1.00 25.57 86 THR A C 1
ATOM 593 O O . THR A 1 86 ? -6.239 5.668 2.321 1.00 27.11 86 THR A O 1
ATOM 597 N N . MET A 1 87 ? -8.345 5.447 3.063 1.00 25.46 87 MET A N 1
ATOM 598 C CA . MET A 1 87 ? -8.287 6.707 3.791 1.00 27.43 87 MET A CA 1
ATOM 599 C C . MET A 1 87 ? -8.856 6.608 5.204 1.00 25.14 87 MET A C 1
ATOM 600 O O . MET A 1 87 ? -9.874 7.220 5.526 1.00 26.70 87 MET A O 1
ATOM 605 N N . VAL A 1 88 ? -8.190 5.829 6.047 1.00 22.07 88 VAL A N 1
ATOM 606 C CA . VAL A 1 88 ? -8.614 5.662 7.432 1.00 18.65 88 VAL A CA 1
ATOM 607 C C . VAL A 1 88 ? -7.443 6.016 8.344 1.00 17.26 88 VAL A C 1
ATOM 608 O O . VAL A 1 88 ? -6.301 6.088 7.887 1.00 13.34 88 VAL A O 1
ATOM 612 N N . THR A 1 89 ? -7.728 6.264 9.620 1.00 16.34 89 THR A N 1
ATOM 613 C CA . THR A 1 89 ? -6.671 6.574 10.575 1.00 14.93 89 THR A CA 1
ATOM 614 C C . THR A 1 89 ? -5.997 5.253 10.937 1.00 13.89 89 THR A C 1
ATOM 615 O O . THR A 1 89 ? -6.509 4.170 10.622 1.00 12.60 89 THR A O 1
ATOM 619 N N . HIS A 1 90 ? -4.846 5.337 11.588 1.00 11.11 90 HIS A N 1
ATOM 620 C CA . HIS A 1 90 ? -4.129 4.136 11.980 1.00 11.90 90 HIS A CA 1
ATOM 621 C C . HIS A 1 90 ? -5.035 3.299 12.883 1.00 14.00 90 HIS A C 1
ATOM 622 O O . HIS A 1 90 ? -5.170 2.086 12.701 1.00 14.80 90 HIS A O 1
ATOM 629 N N . ASP A 1 91 ? -5.680 3.962 13.839 1.00 16.07 91 ASP A N 1
ATOM 630 C CA . ASP A 1 91 ? -6.564 3.280 14.779 1.00 18.46 91 ASP A CA 1
ATOM 631 C C . ASP A 1 91 ? -7.736 2.603 14.082 1.00 18.14 91 ASP A C 1
ATOM 632 O O . ASP A 1 91 ? -8.066 1.452 14.381 1.00 18.97 91 ASP A O 1
ATOM 637 N N . GLN A 1 92 ? -8.370 3.315 13.156 1.00 18.67 92 GLN A N 1
ATOM 638 C CA . GLN A 1 92 ? -9.491 2.746 12.416 1.00 19.26 92 GLN A CA 1
ATOM 639 C C . GLN A 1 92 ? -9.037 1.507 11.656 1.00 17.70 92 GLN A C 1
ATOM 640 O O . GLN A 1 92 ? -9.735 0.495 11.626 1.00 17.18 92 GLN A O 1
ATOM 646 N N . ALA A 1 93 ? -7.864 1.595 11.037 1.00 17.23 93 ALA A N 1
ATOM 647 C CA . ALA A 1 93 ? -7.312 0.474 10.292 1.00 15.72 93 ALA A CA 1
ATOM 648 C C . ALA A 1 93 ? -7.206 -0.720 11.232 1.00 16.81 93 ALA A C 1
ATOM 649 O O . ALA A 1 93 ? -7.655 -1.824 10.911 1.00 18.07 93 ALA A O 1
ATOM 651 N N . ARG A 1 94 ? -6.625 -0.486 12.403 1.00 16.63 94 ARG A N 1
ATOM 652 C CA . ARG A 1 94 ? -6.458 -1.533 13.403 1.00 17.94 94 ARG A CA 1
ATOM 653 C C . ARG A 1 94 ? -7.782 -2.168 13.820 1.00 18.51 94 ARG A C 1
ATOM 654 O O . ARG A 1 94 ? -7.909 -3.396 13.861 1.00 18.74 94 ARG A O 1
ATOM 662 N N . LYS A 1 95 ? -8.764 -1.331 14.137 1.00 18.85 95 LYS A N 1
ATOM 663 C CA . LYS A 1 95 ? -10.070 -1.819 14.560 1.00 21.00 95 LYS A CA 1
ATOM 664 C C . LYS A 1 95 ? -10.720 -2.723 13.513 1.00 20.03 95 LYS A C 1
ATOM 665 O O . LYS A 1 95 ? -11.322 -3.738 13.855 1.00 19.91 95 LYS A O 1
ATOM 671 N N . ARG A 1 96 ? -10.583 -2.351 12.243 1.00 20.54 96 ARG A N 1
ATOM 672 C CA . ARG A 1 96 ? -11.156 -3.111 11.129 1.00 21.98 96 ARG A CA 1
ATOM 673 C C . ARG A 1 96 ? -10.545 -4.508 11.011 1.00 21.30 96 ARG A C 1
ATOM 674 O O . ARG A 1 96 ? -11.195 -5.451 10.552 1.00 19.88 96 ARG A O 1
ATOM 682 N N . LEU A 1 97 ? -9.286 -4.626 11.415 1.00 21.07 97 LEU A N 1
ATOM 683 C CA . LEU A 1 97 ? -8.562 -5.888 11.344 1.00 22.06 97 LEU A CA 1
ATOM 684 C C . LEU A 1 97 ? -8.599 -6.674 12.650 1.00 23.96 97 LEU A C 1
ATOM 685 O O . LEU A 1 97 ? -8.028 -7.761 12.739 1.00 27.42 97 LEU A O 1
ATOM 690 N N . THR A 1 98 ? -9.274 -6.137 13.660 1.00 24.03 98 THR A N 1
ATOM 691 C CA . THR A 1 98 ? -9.336 -6.812 14.951 1.00 23.50 98 THR A CA 1
ATOM 692 C C . THR A 1 98 ? -10.747 -7.043 15.484 1.00 23.92 98 THR A C 1
ATOM 693 O O . THR A 1 98 ? -10.999 -6.877 16.677 1.00 23.88 98 THR A O 1
ATOM 697 N N . LYS A 1 99 ? -11.670 -7.419 14.607 1.00 23.94 99 LYS A N 1
ATOM 698 C CA . LYS A 1 99 ? -13.033 -7.687 15.049 1.00 25.11 99 LYS A CA 1
ATOM 699 C C . LYS A 1 99 ? -12.999 -9.098 15.625 1.00 25.11 99 LYS A C 1
ATOM 700 O O . LYS A 1 99 ? -12.859 -10.077 14.890 1.00 23.73 99 LYS A O 1
ATOM 706 N N . ARG A 1 100 ? -13.116 -9.192 16.944 1.00 25.55 100 ARG A N 1
ATOM 707 C CA . ARG A 1 100 ? -13.070 -10.476 17.629 1.00 26.92 100 ARG A CA 1
ATOM 708 C C . ARG A 1 100 ? -14.077 -11.490 17.094 1.00 26.06 100 ARG A C 1
ATOM 709 O O . ARG A 1 100 ? -13.816 -12.690 17.106 1.00 26.24 100 ARG A O 1
ATOM 717 N N . SER A 1 101 ? -15.218 -11.010 16.613 1.00 25.65 101 SER A N 1
ATOM 718 C CA . SER A 1 101 ? -16.255 -11.902 16.099 1.00 27.11 101 SER A CA 1
ATOM 719 C C . SER A 1 101 ? -15.923 -12.500 14.735 1.00 26.70 101 SER A C 1
ATOM 720 O O . SER A 1 101 ? -16.616 -13.403 14.262 1.00 28.58 101 SER A O 1
ATOM 723 N N . GLU A 1 102 ? -14.871 -11.999 14.100 1.00 25.32 102 GLU A N 1
ATOM 724 C CA . GLU A 1 102 ? -14.490 -12.502 12.787 1.00 25.43 102 GLU A CA 1
ATOM 725 C C . GLU A 1 102 ? -13.283 -13.430 12.872 1.00 24.81 102 GLU A C 1
ATOM 726 O O . GLU A 1 102 ? -12.271 -13.099 13.495 1.00 24.17 102 GLU A O 1
ATOM 732 N N . GLU A 1 103 ? -13.403 -14.593 12.241 1.00 22.76 103 GLU A N 1
ATOM 733 C CA . GLU A 1 103 ? -12.335 -15.586 12.231 1.00 22.64 103 GLU A CA 1
ATOM 734 C C . GLU A 1 103 ? -11.506 -15.443 10.970 1.00 20.84 103 GLU A C 1
ATOM 735 O O . GLU A 1 103 ? -10.285 -15.593 10.992 1.00 19.09 103 GLU A O 1
ATOM 741 N N . VAL A 1 104 ? -12.190 -15.165 9.866 1.00 20.41 104 VAL A N 1
ATOM 742 C CA . VAL A 1 104 ? -11.534 -15.009 8.577 1.00 21.86 104 VAL A CA 1
ATOM 743 C C . VAL A 1 104 ? -11.558 -13.561 8.128 1.00 22.71 104 VAL A C 1
ATOM 744 O O . VAL A 1 104 ? -12.624 -12.951 8.006 1.00 24.14 104 VAL A O 1
ATOM 748 N N . VAL A 1 105 ? -10.376 -13.008 7.892 1.00 23.1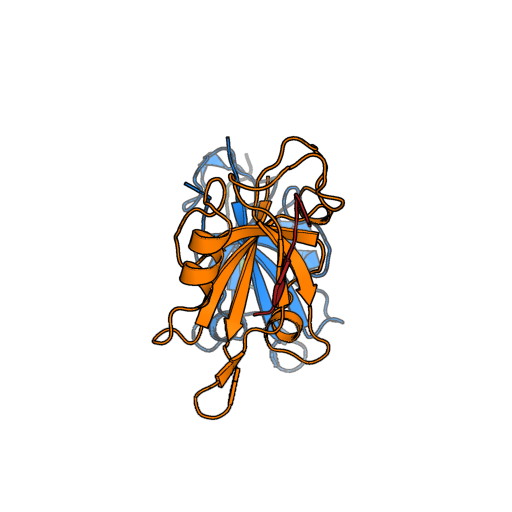8 105 VAL A N 1
ATOM 749 C CA . VAL A 1 105 ? -10.281 -11.636 7.439 1.00 23.07 105 VAL A CA 1
ATOM 750 C C . VAL A 1 105 ? -9.840 -11.669 5.978 1.00 23.51 105 VAL A C 1
ATOM 751 O O . VAL A 1 105 ? -8.738 -12.132 5.648 1.00 22.00 105 VAL A O 1
ATOM 755 N N . ARG A 1 106 ? -10.734 -11.217 5.100 1.00 22.61 106 ARG A N 1
ATOM 756 C CA . ARG A 1 106 ? -10.461 -11.184 3.666 1.00 22.88 106 ARG A CA 1
ATOM 757 C C . ARG A 1 106 ? -9.883 -9.830 3.281 1.00 20.73 106 ARG A C 1
ATOM 758 O O . ARG A 1 106 ? -10.493 -8.794 3.532 1.00 21.69 106 ARG A O 1
ATOM 766 N N . LEU A 1 107 ? -8.706 -9.839 2.666 1.00 18.86 107 LEU A N 1
ATOM 767 C CA . LEU A 1 107 ? -8.065 -8.593 2.268 1.00 18.20 107 LEU A CA 1
ATOM 768 C C . LEU A 1 107 ? -7.878 -8.402 0.770 1.00 18.55 107 LEU A C 1
ATOM 769 O O . LEU A 1 107 ? -7.717 -9.356 0.010 1.00 16.89 107 LEU A O 1
ATOM 774 N N . LEU A 1 108 ? -7.932 -7.145 0.356 1.00 17.38 108 LEU A N 1
ATOM 775 C CA . LEU A 1 108 ? -7.657 -6.789 -1.020 1.00 17.29 108 LEU A CA 1
ATOM 776 C C . LEU A 1 108 ? -6.390 -5.979 -0.836 1.00 17.32 108 LEU A C 1
ATOM 777 O O . LEU A 1 108 ? -6.392 -4.965 -0.134 1.00 18.11 108 LEU A O 1
ATOM 782 N N . VAL A 1 109 ? -5.297 -6.450 -1.415 1.00 16.15 109 VAL A N 1
ATOM 783 C CA . VAL A 1 109 ? -4.039 -5.743 -1.282 1.00 17.40 109 VAL A CA 1
ATOM 784 C C . VAL A 1 109 ? -3.407 -5.523 -2.636 1.00 17.32 109 VAL A C 1
ATOM 785 O O . VAL A 1 109 ? -3.814 -6.120 -3.640 1.00 16.79 109 VAL A O 1
ATOM 789 N N . THR A 1 110 ? -2.409 -4.654 -2.657 1.00 16.64 110 THR A N 1
ATOM 790 C CA . THR A 1 110 ? -1.681 -4.383 -3.879 1.00 17.30 110 THR A CA 1
ATOM 791 C C . THR A 1 110 ? -0.190 -4.353 -3.561 1.00 17.69 110 THR A C 1
ATOM 792 O O . THR A 1 110 ? 0.241 -3.729 -2.588 1.00 14.77 110 THR A O 1
ATOM 796 N N . ARG A 1 111 ? 0.586 -5.067 -4.368 1.00 19.39 111 ARG A N 1
ATOM 797 C CA . ARG A 1 111 ? 2.032 -5.117 -4.205 1.00 20.85 111 ARG A CA 1
ATOM 798 C C . ARG A 1 111 ? 2.629 -4.877 -5.585 1.00 23.74 111 ARG A C 1
ATOM 799 O O . ARG A 1 111 ? 3.802 -5.152 -5.820 1.00 24.18 111 ARG A O 1
ATOM 807 N N . GLN A 1 112 ? 1.807 -4.353 -6.490 1.00 27.10 112 GLN A N 1
ATOM 808 C CA . GLN A 1 112 ? 2.223 -4.097 -7.861 1.00 30.69 112 GLN A CA 1
ATOM 809 C C . GLN A 1 112 ? 1.366 -3.028 -8.544 1.00 32.24 112 GLN A C 1
ATOM 810 O O . GLN A 1 112 ? 0.161 -2.954 -8.318 1.00 31.26 112 GLN A O 1
ATOM 816 N N . SER A 1 113 ? 1.996 -2.203 -9.377 1.00 35.17 113 SER A N 1
ATOM 817 C CA . SER A 1 113 ? 1.307 -1.162 -10.143 1.00 38.64 113 SER A CA 1
ATOM 818 C C . SER A 1 113 ? 1.318 -1.665 -11.589 1.00 41.23 113 SER A C 1
ATOM 819 O O . SER A 1 113 ? 2.095 -2.567 -11.915 1.00 42.03 113 SER A O 1
ATOM 822 N N . LEU A 1 114 ? 0.466 -1.117 -12.453 1.00 44.46 114 LEU A N 1
ATOM 823 C CA . LEU A 1 114 ? 0.393 -1.573 -13.854 1.00 47.65 114 LEU A CA 1
ATOM 824 C C . LEU A 1 114 ? 1.260 -0.768 -14.816 1.00 50.43 114 LEU A C 1
ATOM 825 O O . LEU A 1 114 ? 0.826 0.342 -15.186 1.00 51.82 114 LEU A O 1
ATOM 830 N N . GLN A 1 115 ? 2.451 -1.260 -15.200 1.00 54.20 115 GLN A N 1
ATOM 831 C CA . GLN A 1 115 ? 3.352 -0.558 -16.166 1.00 56.74 115 GLN A CA 1
ATOM 832 C C . GLN A 1 115 ? 4.577 0.014 -15.491 1.00 57.98 115 GLN A C 1
ATOM 833 O O . GLN A 1 115 ? 4.827 1.231 -15.695 1.00 58.50 115 GLN A O 1
ATOM 839 N N . ALA B 1 11 ? -9.075 3.406 -10.699 1.00 39.29 11 ALA B N 1
ATOM 840 C CA . ALA B 1 11 ? -7.887 2.889 -11.435 1.00 36.61 11 ALA B CA 1
ATOM 841 C C . ALA B 1 11 ? -7.383 1.593 -10.795 1.00 35.91 11 ALA B C 1
ATOM 842 O O . ALA B 1 11 ? -6.317 1.566 -10.171 1.00 35.92 11 ALA B O 1
ATOM 844 N N . VAL B 1 12 ? -8.150 0.518 -10.958 1.00 32.71 12 VAL B N 1
ATOM 845 C CA . VAL B 1 12 ? -7.776 -0.767 -10.377 1.00 30.05 12 VAL B CA 1
ATOM 846 C C . VAL B 1 12 ? -8.075 -1.987 -11.254 1.00 28.37 12 VAL B C 1
ATOM 847 O O . VAL B 1 12 ? -9.128 -2.074 -11.883 1.00 27.21 12 VAL B O 1
ATOM 851 N N . VAL B 1 13 ? -7.124 -2.917 -11.300 1.00 25.37 13 VAL B N 1
ATOM 852 C CA . VAL B 1 13 ? -7.296 -4.160 -12.038 1.00 23.76 13 VAL B CA 1
ATOM 853 C C . VAL B 1 13 ? -7.042 -5.273 -11.022 1.00 23.98 13 VAL B C 1
ATOM 854 O O . VAL B 1 13 ? -6.185 -5.142 -10.140 1.00 23.57 13 VAL B O 1
ATOM 858 N N . GLN B 1 14 ? -7.801 -6.355 -11.131 1.00 22.52 14 GLN B N 1
ATOM 859 C CA . GLN B 1 14 ? -7.652 -7.466 -10.206 1.00 22.83 14 GLN B CA 1
ATOM 860 C C . GLN B 1 14 ? -7.034 -8.696 -10.848 1.00 22.49 14 GLN B C 1
ATOM 861 O O . GLN B 1 14 ? -7.264 -8.993 -12.025 1.00 18.80 14 GLN B O 1
ATOM 867 N N . ARG B 1 15 ? -6.240 -9.401 -10.050 1.00 22.37 15 ARG B N 1
ATOM 868 C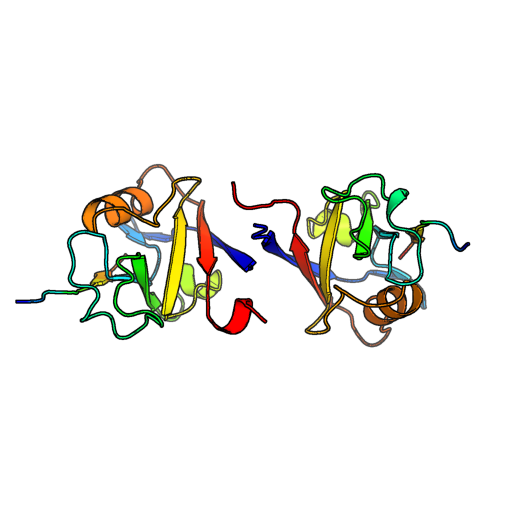 CA . ARG B 1 15 ? -5.568 -10.602 -10.499 1.00 24.98 15 ARG B CA 1
ATOM 869 C C . ARG B 1 15 ? -6.496 -11.805 -10.346 1.00 24.50 15 ARG B C 1
ATOM 870 O O . ARG B 1 15 ? -7.152 -11.978 -9.317 1.00 24.09 15 ARG B O 1
ATOM 878 N N . VAL B 1 16 ? -6.561 -12.618 -11.392 1.00 22.46 16 VAL B N 1
ATOM 879 C CA . VAL B 1 16 ? -7.382 -13.821 -11.395 1.00 22.89 16 VAL B CA 1
ATOM 880 C C . VAL B 1 16 ? -6.483 -14.973 -11.842 1.00 22.50 16 VAL B C 1
ATOM 881 O O . VAL B 1 16 ? -5.967 -14.965 -12.962 1.00 22.50 16 VAL B O 1
ATOM 885 N N . GLU B 1 17 ? -6.271 -15.947 -10.964 1.00 20.94 17 GLU B N 1
ATOM 886 C CA . GLU B 1 17 ? -5.430 -17.090 -11.303 1.00 21.19 17 GLU B CA 1
ATOM 887 C C . GLU B 1 17 ? -6.286 -18.304 -11.618 1.00 19.00 17 GLU B C 1
ATOM 888 O O . GLU B 1 17 ? -6.910 -18.876 -10.728 1.00 17.32 17 GLU B O 1
ATOM 894 N N . ILE B 1 18 ? -6.299 -18.699 -12.886 1.00 17.05 18 ILE B N 1
ATOM 895 C CA . ILE B 1 18 ? -7.093 -19.841 -13.322 1.00 17.20 18 ILE B CA 1
ATOM 896 C C . ILE B 1 18 ? -6.237 -21.087 -13.547 1.00 17.19 18 ILE B C 1
ATOM 897 O O . ILE B 1 18 ? -5.245 -21.043 -14.272 1.00 15.09 18 ILE B O 1
ATOM 902 N N . HIS B 1 19 ? -6.622 -22.197 -12.924 1.00 17.55 19 HIS B N 1
ATOM 903 C CA . HIS B 1 19 ? -5.881 -23.443 -13.094 1.00 19.87 19 HIS B CA 1
ATOM 904 C C . HIS B 1 19 ? -6.598 -24.303 -14.125 1.00 20.04 19 HIS B C 1
ATOM 905 O O . HIS B 1 19 ? -7.720 -24.749 -13.891 1.00 18.82 19 HIS B O 1
ATOM 912 N N . LYS B 1 20 ? -5.948 -24.527 -15.263 1.00 20.82 20 LYS B N 1
ATOM 913 C CA . LYS B 1 20 ? -6.531 -25.324 -16.338 1.00 24.65 20 LYS B CA 1
ATOM 914 C C . LYS B 1 20 ? -6.944 -26.718 -15.891 1.00 26.66 20 LYS B C 1
ATOM 915 O O . LYS B 1 20 ? -6.221 -27.385 -15.152 1.00 25.66 20 LYS B O 1
ATOM 921 N N . LEU B 1 21 ? -8.112 -27.153 -16.349 1.00 28.40 21 LEU B N 1
ATOM 922 C CA . LEU B 1 21 ? -8.603 -28.481 -16.028 1.00 31.61 21 LEU B CA 1
ATOM 923 C C . LEU B 1 21 ? -8.209 -29.347 -17.216 1.00 33.70 21 LEU B C 1
ATOM 924 O O . LEU B 1 21 ? -8.654 -29.109 -18.338 1.00 33.00 21 LEU B O 1
ATOM 929 N N . ARG B 1 22 ? -7.356 -30.336 -16.969 1.00 37.17 22 ARG B N 1
ATOM 930 C CA . ARG B 1 22 ? -6.887 -31.226 -18.025 1.00 40.45 22 ARG B CA 1
ATOM 931 C C . ARG B 1 22 ? -7.754 -32.470 -18.182 1.00 42.91 22 ARG B C 1
ATOM 932 O O . ARG B 1 22 ? -7.792 -33.322 -17.298 1.00 45.45 22 ARG B O 1
ATOM 940 N N . GLN B 1 23 ? -8.457 -32.566 -19.306 1.00 45.44 23 GLN B N 1
ATOM 941 C CA . GLN B 1 23 ? -9.299 -33.727 -19.588 1.00 48.34 23 GLN B CA 1
ATOM 942 C C . GLN B 1 23 ? -8.696 -34.459 -20.779 1.00 48.98 23 GLN B C 1
ATOM 943 O O . GLN B 1 23 ? -9.064 -34.202 -21.927 1.00 49.56 23 GLN B O 1
ATOM 949 N N . GLY B 1 24 ? -7.774 -35.374 -20.501 1.00 49.85 24 GLY B N 1
ATOM 950 C CA . GLY B 1 24 ? -7.122 -36.102 -21.572 1.00 49.82 24 GLY B CA 1
ATOM 951 C C . GLY B 1 24 ? -6.235 -35.130 -22.323 1.00 49.79 24 GLY B C 1
ATOM 952 O O . GLY B 1 24 ? -5.344 -34.512 -21.739 1.00 50.36 24 GLY B O 1
ATOM 953 N N . GLU B 1 25 ? -6.482 -34.984 -23.619 1.00 49.32 25 GLU B N 1
ATOM 954 C CA . GLU B 1 25 ? -5.702 -34.066 -24.436 1.00 48.34 25 GLU B CA 1
ATOM 955 C C . GLU B 1 25 ? -6.412 -32.720 -24.423 1.00 46.15 25 GLU B C 1
ATOM 956 O O . GLU B 1 25 ? -5.906 -31.729 -24.945 1.00 47.02 25 GLU B O 1
ATOM 962 N N . ASN B 1 26 ? -7.589 -32.698 -23.812 1.00 43.48 26 ASN B N 1
ATOM 963 C CA . ASN B 1 26 ? -8.403 -31.496 -23.742 1.00 40.21 26 ASN B CA 1
ATOM 964 C C . ASN B 1 26 ? -8.163 -30.686 -22.465 1.00 35.83 26 ASN B C 1
ATOM 965 O O . ASN B 1 26 ? -8.395 -31.167 -21.359 1.00 35.02 26 ASN B O 1
ATOM 970 N N . LEU B 1 27 ? -7.690 -29.455 -22.636 1.00 31.37 27 LEU B N 1
ATOM 971 C CA . LEU B 1 27 ? -7.416 -28.549 -21.523 1.00 27.50 27 LEU B CA 1
ATOM 972 C C . LEU B 1 27 ? -8.535 -27.503 -21.497 1.00 24.89 27 LEU B C 1
ATOM 973 O O . LEU B 1 27 ? -8.838 -26.884 -22.514 1.00 25.69 27 LEU B O 1
ATOM 978 N N . ILE B 1 28 ? -9.137 -27.301 -20.330 1.00 22.16 28 ILE B N 1
ATOM 979 C CA . ILE B 1 28 ? -10.266 -26.381 -20.200 1.00 18.46 28 ILE B CA 1
ATOM 980 C C . ILE B 1 28 ? -10.058 -25.210 -19.246 1.00 17.45 28 ILE B C 1
ATOM 981 O O . ILE B 1 28 ? -9.517 -25.372 -18.151 1.00 16.65 28 ILE B O 1
ATOM 986 N N . LEU B 1 29 ? -10.510 -24.030 -19.661 1.00 14.59 29 LEU B N 1
ATOM 987 C CA . LEU B 1 29 ? -10.406 -22.844 -18.816 1.00 14.83 29 LEU B CA 1
ATOM 988 C C . LEU B 1 29 ? -11.787 -22.499 -18.254 1.00 12.23 29 LEU B C 1
ATOM 989 O O . LEU B 1 29 ? -11.901 -21.958 -17.162 1.00 13.39 29 LEU B O 1
ATOM 994 N N . GLY B 1 30 ? -12.836 -22.814 -19.005 1.00 10.50 30 GLY B N 1
ATOM 995 C CA . GLY B 1 30 ? -14.180 -22.554 -18.521 1.00 10.18 30 GLY B CA 1
ATOM 996 C C . GLY B 1 30 ? -14.791 -21.185 -18.762 1.00 10.92 30 GLY B C 1
ATOM 997 O O . GLY B 1 30 ? -15.616 -20.734 -17.968 1.00 11.12 30 GLY B O 1
ATOM 998 N N . PHE B 1 31 ? -14.389 -20.505 -19.832 1.00 10.75 31 PHE B N 1
ATOM 999 C CA . PHE B 1 31 ? -14.974 -19.204 -20.140 1.00 11.60 31 PHE B CA 1
ATOM 1000 C C . PHE B 1 31 ? -14.807 -18.849 -21.616 1.00 13.14 31 PHE B C 1
ATOM 1001 O O . PHE B 1 31 ? -14.015 -19.468 -22.334 1.00 14.21 31 PHE B O 1
AT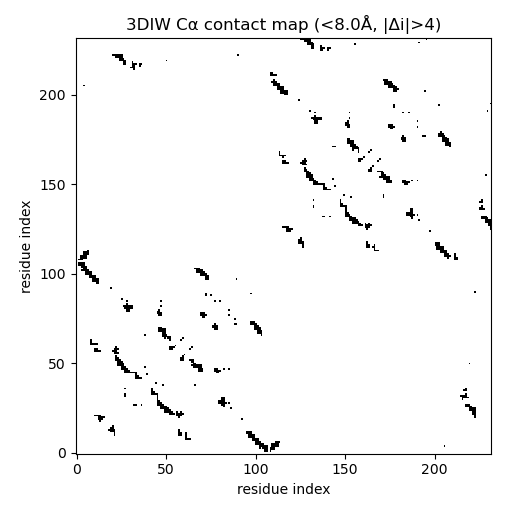OM 1009 N N . SER B 1 32 ? -15.572 -17.863 -22.066 1.00 13.35 32 SER B N 1
ATOM 1010 C CA . SER B 1 32 ? -15.524 -17.432 -23.454 1.00 12.66 32 SER B CA 1
ATOM 1011 C C . SER B 1 32 ? -15.077 -15.987 -23.578 1.00 12.34 32 SER B C 1
ATOM 1012 O O . SER B 1 32 ? -15.372 -15.157 -22.710 1.00 12.19 32 SER B O 1
ATOM 1015 N N . ILE B 1 33 ? -14.367 -15.692 -24.666 1.00 10.08 33 ILE B N 1
ATOM 1016 C CA . ILE B 1 33 ? -13.887 -14.338 -24.927 1.00 10.46 33 ILE B CA 1
ATOM 1017 C C . ILE B 1 33 ? -14.446 -13.771 -26.230 1.00 10.00 33 ILE B C 1
ATOM 1018 O O . ILE B 1 33 ? -14.585 -14.483 -27.226 1.00 9.24 33 ILE B O 1
ATOM 1023 N N . GLY B 1 34 ? -14.756 -12.479 -26.202 1.00 10.15 34 GLY B N 1
ATOM 1024 C CA . GLY B 1 34 ? -15.258 -11.794 -27.376 1.00 12.47 34 GLY B CA 1
ATOM 1025 C C . GLY B 1 34 ? -14.414 -10.554 -27.623 1.00 15.50 34 GLY B C 1
ATOM 1026 O O . GLY B 1 34 ? -13.766 -10.047 -26.698 1.00 16.14 34 GLY B O 1
ATOM 1027 N N . GLY B 1 35 ? -14.395 -10.064 -28.860 1.00 14.85 35 GLY B N 1
ATOM 1028 C CA . GLY B 1 35 ? -13.624 -8.867 -29.146 1.00 14.82 35 GLY B CA 1
ATOM 1029 C C . GLY B 1 35 ? -12.242 -9.064 -29.739 1.00 15.35 35 GLY B C 1
ATOM 1030 O O . GLY B 1 35 ? -11.856 -10.170 -30.125 1.00 16.46 35 GLY B O 1
ATOM 1031 N N . GLY B 1 36 ? -11.493 -7.967 -29.789 1.00 13.62 36 GLY B N 1
ATOM 1032 C CA . GLY B 1 36 ? -10.158 -7.966 -30.360 1.00 15.56 36 GLY B CA 1
ATOM 1033 C C . GLY B 1 36 ? -10.142 -6.797 -31.328 1.00 15.41 36 GLY B C 1
ATOM 1034 O O . GLY B 1 36 ? -11.207 -6.385 -31.789 1.00 15.65 36 GLY B O 1
ATOM 1035 N N . ILE B 1 37 ? -8.968 -6.260 -31.652 1.00 15.83 37 ILE B N 1
ATOM 1036 C CA . ILE B 1 37 ? -8.904 -5.107 -32.549 1.00 16.65 37 ILE B CA 1
ATOM 1037 C C . ILE B 1 37 ? -9.460 -5.350 -33.952 1.00 17.87 37 ILE B C 1
ATOM 1038 O O . ILE B 1 37 ? -9.721 -4.397 -34.691 1.00 16.91 37 ILE B O 1
ATOM 1043 N N . ASP B 1 38 ? -9.663 -6.615 -34.313 1.00 16.77 38 ASP B N 1
ATOM 1044 C CA . ASP B 1 38 ? -10.200 -6.951 -35.628 1.00 17.03 38 ASP B CA 1
ATOM 1045 C C . ASP B 1 38 ? -11.724 -7.125 -35.635 1.00 17.59 38 ASP B C 1
ATOM 1046 O O . ASP B 1 38 ? -12.319 -7.385 -36.685 1.00 16.46 38 ASP B O 1
ATOM 1051 N N . GLN B 1 39 ? -12.355 -6.983 -34.469 1.00 17.24 39 GLN B N 1
ATOM 1052 C CA . GLN B 1 39 ? -13.811 -7.101 -34.384 1.00 16.66 39 GLN B CA 1
ATOM 1053 C C . GLN B 1 39 ? -14.435 -5.705 -34.253 1.00 17.46 39 GLN B C 1
ATOM 1054 O O . GLN B 1 39 ? -13.740 -4.724 -33.977 1.00 15.55 39 GLN B O 1
ATOM 1060 N N . ASP B 1 40 ? -15.749 -5.627 -34.454 1.00 16.48 40 ASP B N 1
ATOM 1061 C CA . ASP B 1 40 ? -16.484 -4.364 -34.395 1.00 15.95 40 ASP B CA 1
ATOM 1062 C C . ASP B 1 40 ? -16.896 -4.003 -32.961 1.00 17.40 40 ASP B C 1
ATOM 1063 O O . ASP B 1 40 ? -17.837 -4.577 -32.411 1.00 15.90 40 ASP B O 1
ATOM 1068 N N . PRO B 1 41 ? -16.211 -3.021 -32.350 1.00 17.95 41 PRO B N 1
ATOM 1069 C CA . PRO B 1 41 ? -16.511 -2.595 -30.979 1.00 18.13 41 PRO B CA 1
ATOM 1070 C C . PRO B 1 41 ? -17.937 -2.097 -30.753 1.00 19.60 41 PRO B C 1
ATOM 1071 O O . PRO B 1 41 ? -18.475 -2.212 -29.646 1.00 19.51 41 PRO B O 1
ATOM 1075 N N . SER B 1 42 ? -18.557 -1.563 -31.801 1.00 20.50 42 SER B N 1
ATOM 1076 C CA . SER B 1 42 ? -19.915 -1.050 -31.679 1.00 19.79 42 SER B CA 1
ATOM 1077 C C . SER B 1 42 ? -20.901 -2.179 -31.414 1.00 20.55 42 SER B C 1
ATOM 1078 O O . SER B 1 42 ? -22.045 -1.932 -31.037 1.00 20.16 42 SER B O 1
ATOM 1081 N N . GLN B 1 43 ? -20.448 -3.415 -31.604 1.00 20.36 43 GLN B N 1
ATOM 1082 C CA . GLN B 1 43 ? -21.287 -4.587 -31.382 1.00 21.41 43 GLN B CA 1
ATOM 1083 C C . GLN B 1 43 ? -20.977 -5.280 -30.054 1.00 21.09 43 GLN B C 1
ATOM 1084 O O . GLN B 1 43 ? -21.437 -6.395 -29.805 1.00 20.37 43 GLN B O 1
ATOM 1090 N N . ASN B 1 44 ? -20.188 -4.626 -29.210 1.00 19.73 44 ASN B N 1
ATOM 1091 C CA . ASN B 1 44 ? -19.834 -5.181 -27.908 1.00 19.43 44 ASN B CA 1
ATOM 1092 C C . ASN B 1 44 ? -20.865 -4.676 -26.902 1.00 19.96 44 ASN B C 1
ATOM 1093 O O . ASN B 1 44 ? -20.900 -3.490 -26.586 1.00 18.53 44 ASN B O 1
ATOM 1098 N N . PRO B 1 45 ? -21.715 -5.573 -26.384 1.00 21.42 45 PRO B N 1
ATOM 1099 C CA . PRO B 1 45 ? -22.752 -5.206 -25.411 1.00 23.24 45 PRO B CA 1
ATOM 1100 C C . PRO B 1 45 ? -22.256 -5.037 -23.981 1.00 24.08 45 PRO B C 1
ATOM 1101 O O . PRO B 1 45 ? -22.983 -4.535 -23.126 1.00 25.06 45 PRO B O 1
ATOM 1105 N N . PHE B 1 46 ? -21.023 -5.455 -23.720 1.00 24.74 46 PHE B N 1
ATOM 1106 C CA . PHE B 1 46 ? -20.464 -5.370 -22.376 1.00 27.46 46 PHE B CA 1
ATOM 1107 C C . PHE B 1 46 ? -19.707 -4.078 -22.070 1.00 29.08 46 PHE B C 1
ATOM 1108 O O . PHE B 1 46 ? -19.703 -3.607 -20.932 1.00 29.75 46 PHE B O 1
ATOM 1116 N N . SER B 1 47 ? -19.066 -3.513 -23.084 1.00 29.55 47 SER B N 1
ATOM 1117 C CA . SER B 1 47 ? -18.281 -2.298 -22.914 1.00 31.88 47 SER B CA 1
ATOM 1118 C C . SER B 1 47 ? -19.056 -1.101 -22.379 1.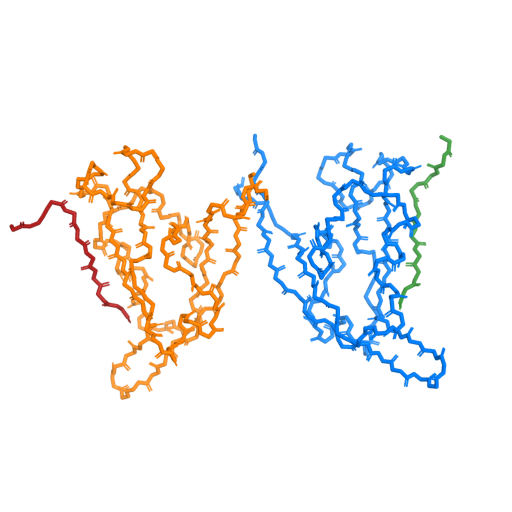00 34.52 47 SER B C 1
ATOM 1119 O O . SER B 1 47 ? -20.285 -1.085 -22.377 1.00 35.68 47 SER B O 1
ATOM 1122 N N . GLU B 1 48 ? -18.315 -0.111 -21.895 1.00 37.31 48 GLU B N 1
ATOM 1123 C CA . GLU B 1 48 ? -18.899 1.131 -21.403 1.00 39.84 48 GLU B CA 1
ATOM 1124 C C . GLU B 1 48 ? -18.765 2.033 -22.610 1.00 39.63 48 GLU B C 1
ATOM 1125 O O . GLU B 1 48 ? -19.732 2.606 -23.109 1.00 39.71 48 GLU B O 1
ATOM 1131 N N . ASP B 1 49 ? -17.525 2.123 -23.071 1.00 39.19 49 ASP B N 1
ATOM 1132 C CA . ASP B 1 49 ? -17.153 2.918 -24.225 1.00 38.25 49 ASP B CA 1
ATOM 1133 C C . ASP B 1 49 ? -17.261 1.979 -25.424 1.00 37.01 49 ASP B C 1
ATOM 1134 O O . ASP B 1 49 ? -16.544 0.980 -25.502 1.00 36.66 49 ASP B O 1
ATOM 1139 N N . LYS B 1 50 ? -18.147 2.293 -26.359 1.00 34.36 50 LYS B N 1
ATOM 1140 C CA . LYS B 1 50 ? -18.333 1.425 -27.509 1.00 32.38 50 LYS B CA 1
ATOM 1141 C C . LYS B 1 50 ? -17.248 1.474 -28.586 1.00 31.30 50 LYS B C 1
ATOM 1142 O O . LYS B 1 50 ? -17.454 1.005 -29.705 1.00 30.45 50 LYS B O 1
ATOM 1148 N N . THR B 1 51 ? -16.091 2.036 -28.244 1.00 29.30 51 THR B N 1
ATOM 1149 C CA . THR B 1 51 ? -14.962 2.089 -29.172 1.00 27.13 51 THR B CA 1
ATOM 1150 C C . THR B 1 51 ? -13.918 1.102 -28.657 1.00 25.37 51 THR B C 1
ATOM 1151 O O . THR B 1 51 ? -12.874 0.893 -29.274 1.00 24.55 51 THR B O 1
ATOM 1155 N N . ASP B 1 52 ? -14.227 0.500 -27.512 1.00 22.72 52 ASP B N 1
ATOM 1156 C CA . ASP B 1 52 ? -13.355 -0.467 -26.856 1.00 20.64 52 ASP B CA 1
ATOM 1157 C C . ASP B 1 52 ? -13.223 -1.748 -27.672 1.00 19.10 52 ASP B C 1
ATOM 1158 O O . ASP B 1 52 ? -14.182 -2.507 -27.800 1.00 17.11 52 ASP B O 1
ATOM 1163 N N . LYS B 1 53 ? -12.038 -1.994 -28.216 1.00 19.36 53 LYS B N 1
ATOM 1164 C CA . LYS B 1 53 ? -11.814 -3.206 -28.993 1.00 19.57 53 LYS B CA 1
ATOM 1165 C C . LYS B 1 53 ? -11.160 -4.272 -28.125 1.00 18.98 53 LYS B C 1
ATOM 1166 O O . LYS B 1 53 ? -10.573 -5.224 -28.637 1.00 17.41 53 LYS B O 1
ATOM 1172 N N . GLY B 1 54 ? -11.271 -4.105 -26.810 1.00 16.84 54 GLY B N 1
ATOM 1173 C CA . GLY B 1 54 ? -10.668 -5.050 -25.888 1.00 16.36 54 GLY B CA 1
ATOM 1174 C C . GLY B 1 54 ? -11.259 -6.449 -25.890 1.00 16.07 54 GLY B C 1
ATOM 1175 O O . GLY B 1 54 ? -12.245 -6.737 -26.573 1.00 15.42 54 GLY B O 1
ATOM 1176 N N . ILE B 1 55 ? -10.632 -7.323 -25.111 1.00 14.26 55 ILE B N 1
ATOM 1177 C CA . ILE B 1 55 ? -11.055 -8.709 -24.983 1.00 12.95 55 ILE B CA 1
ATOM 1178 C C . ILE B 1 55 ? -11.946 -8.789 -23.747 1.00 14.59 55 ILE B C 1
ATOM 1179 O O . ILE B 1 55 ? -11.507 -8.475 -22.637 1.00 13.00 55 ILE B O 1
ATOM 1184 N N . TYR B 1 56 ? -13.194 -9.199 -23.947 1.00 12.92 56 TYR B N 1
ATOM 1185 C CA . TYR B 1 56 ? -14.147 -9.305 -22.852 1.00 13.48 56 TYR B CA 1
ATOM 1186 C C . TYR B 1 56 ? -14.589 -10.733 -22.578 1.00 13.55 56 TYR B C 1
ATOM 1187 O O . TYR B 1 56 ? -14.697 -11.553 -23.498 1.00 12.04 56 TYR B O 1
ATOM 1196 N N . VAL B 1 57 ? -14.835 -11.018 -21.302 1.00 11.08 57 VAL B N 1
ATOM 1197 C CA . VAL B 1 57 ? -15.309 -12.327 -20.870 1.00 10.76 57 VAL B CA 1
ATOM 1198 C C . VAL B 1 57 ? -16.822 -12.289 -21.093 1.00 10.62 57 VAL B C 1
ATOM 1199 O O . VAL B 1 57 ? -17.532 -11.490 -20.479 1.00 11.21 57 VAL B O 1
ATOM 1203 N N . THR B 1 58 ? -17.309 -13.154 -21.973 1.00 11.24 58 THR B N 1
ATOM 1204 C CA . THR B 1 58 ? -18.724 -13.179 -22.323 1.00 11.28 58 THR B CA 1
ATOM 1205 C C . THR B 1 58 ? -19.508 -14.312 -21.677 1.00 12.14 58 THR B C 1
ATOM 1206 O O . THR B 1 58 ? -20.737 -14.266 -21.610 1.00 11.40 58 THR B O 1
ATOM 1210 N N . ARG B 1 59 ? -18.797 -15.339 -21.227 1.00 11.44 59 ARG B N 1
ATOM 1211 C CA . ARG B 1 59 ? -19.433 -16.486 -20.588 1.00 12.98 59 ARG B CA 1
ATOM 1212 C C . ARG B 1 59 ? -18.468 -17.098 -19.588 1.00 12.63 59 ARG B C 1
ATOM 1213 O O . ARG B 1 59 ? -17.251 -17.017 -19.756 1.00 11.60 59 ARG B O 1
ATOM 1221 N N . VAL B 1 60 ? -19.024 -17.699 -18.542 1.00 13.85 60 VAL B N 1
ATOM 1222 C CA . VAL B 1 60 ? -18.233 -18.371 -17.512 1.00 13.63 60 VAL B CA 1
ATOM 1223 C C . VAL B 1 60 ? -18.966 -19.666 -17.200 1.00 13.91 60 VAL B C 1
ATOM 1224 O O . VAL B 1 60 ? -20.094 -19.642 -16.708 1.00 13.97 60 VAL B O 1
ATOM 1228 N N . SER B 1 61 ? -18.329 -20.792 -17.507 1.00 13.33 61 SER B N 1
ATOM 1229 C CA . SER B 1 61 ? -18.934 -22.101 -17.289 1.00 14.40 61 SER B CA 1
ATOM 1230 C C . SER B 1 61 ? -19.215 -22.379 -15.826 1.00 15.84 61 SER B C 1
ATOM 1231 O O . SER B 1 61 ? -18.331 -22.272 -14.983 1.00 14.81 61 SER B O 1
ATOM 1234 N N . GLU B 1 62 ? -20.458 -22.732 -15.530 1.00 17.08 62 GLU B N 1
ATOM 1235 C CA . GLU B 1 62 ? -20.840 -23.048 -14.167 1.00 20.21 62 GLU B CA 1
ATOM 1236 C C . GLU B 1 62 ? -19.995 -24.234 -13.696 1.00 17.66 62 GLU B C 1
ATOM 1237 O O . GLU B 1 62 ? -19.898 -25.251 -14.384 1.00 17.49 62 GLU B O 1
ATOM 1243 N N . GLY B 1 63 ? -19.360 -24.073 -12.540 1.00 17.55 63 GLY B N 1
ATOM 1244 C CA . GLY B 1 63 ? -18.533 -25.127 -11.982 1.00 18.99 63 GLY B CA 1
ATOM 1245 C C . GLY B 1 63 ? -17.153 -25.278 -12.598 1.00 18.76 63 GLY B C 1
ATOM 1246 O O . GLY B 1 63 ? -16.387 -26.147 -12.179 1.00 17.61 63 GLY B O 1
ATOM 1247 N N . GLY B 1 64 ? -16.824 -24.440 -13.578 1.00 17.62 64 GLY B N 1
ATOM 1248 C CA . GLY B 1 64 ? -15.520 -24.532 -14.226 1.00 16.15 64 GLY B CA 1
ATOM 1249 C C . GLY B 1 64 ? -14.378 -23.798 -13.532 1.00 16.05 64 GLY B C 1
ATOM 1250 O O . GLY B 1 64 ? -14.598 -23.060 -12.562 1.00 15.46 64 GLY 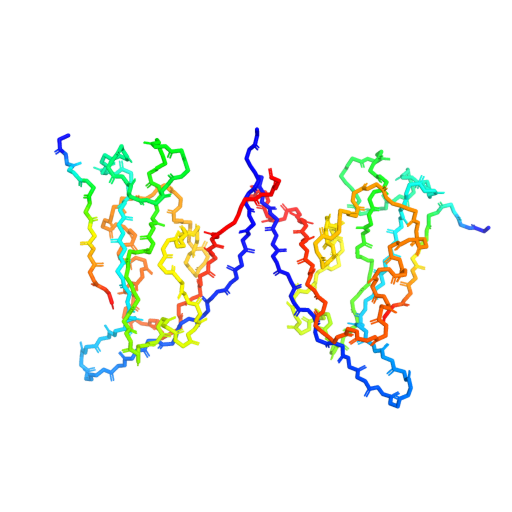B O 1
ATOM 1251 N N . PRO B 1 65 ? -13.134 -23.978 -14.011 1.00 14.74 65 PRO B N 1
ATOM 1252 C CA . PRO B 1 65 ? -11.972 -23.313 -13.405 1.00 14.12 65 PRO B CA 1
ATOM 1253 C C . PRO B 1 65 ? -12.043 -21.785 -13.330 1.00 13.70 65 PRO B C 1
ATOM 1254 O O . PRO B 1 65 ? -11.695 -21.203 -12.310 1.00 13.75 65 PRO B O 1
ATOM 1258 N N . ALA B 1 66 ? -12.496 -21.135 -14.398 1.00 13.65 66 ALA B N 1
ATOM 1259 C CA . ALA B 1 66 ? -12.612 -19.684 -14.393 1.00 13.48 66 ALA B CA 1
ATOM 1260 C C . ALA B 1 66 ? -13.571 -19.229 -13.283 1.00 14.99 66 ALA B C 1
ATOM 1261 O O . ALA B 1 66 ? -13.277 -18.291 -12.543 1.00 16.45 66 ALA B O 1
ATOM 1263 N N . GLU B 1 67 ? -14.711 -19.898 -13.157 1.00 16.37 67 GLU B N 1
ATOM 1264 C CA . GLU B 1 67 ? -15.676 -19.529 -12.120 1.00 16.49 67 GLU B CA 1
ATOM 1265 C C . GLU B 1 67 ? -15.070 -19.716 -10.732 1.00 16.39 67 GLU B C 1
ATOM 1266 O O . GLU B 1 67 ? -15.159 -18.831 -9.882 1.00 16.71 67 GLU B O 1
ATOM 1272 N N . ILE B 1 68 ? -14.454 -20.872 -10.508 1.00 17.33 68 ILE B N 1
ATOM 1273 C CA . ILE B 1 68 ? -13.818 -21.175 -9.228 1.00 16.00 68 ILE B CA 1
ATOM 1274 C C . ILE B 1 68 ? -12.795 -20.097 -8.886 1.00 15.52 68 ILE B C 1
ATOM 1275 O O . ILE B 1 68 ? -12.672 -19.696 -7.732 1.00 13.10 68 ILE B O 1
ATOM 1280 N N . ALA B 1 69 ? -12.081 -19.623 -9.907 1.00 15.55 69 ALA B N 1
ATOM 1281 C CA . ALA B 1 69 ? -11.050 -18.593 -9.751 1.00 15.11 69 ALA B CA 1
ATOM 1282 C C . ALA B 1 69 ? -11.595 -17.179 -9.535 1.00 15.75 69 ALA B C 1
ATOM 1283 O O . ALA B 1 69 ? -10.853 -16.271 -9.140 1.00 15.07 69 ALA B O 1
ATOM 1285 N N . GLY B 1 70 ? -12.879 -16.985 -9.815 1.00 16.47 70 GLY B N 1
ATOM 1286 C CA . GLY B 1 70 ? -13.478 -15.676 -9.621 1.00 15.53 70 GLY B CA 1
ATOM 1287 C C . GLY B 1 70 ? -13.638 -14.810 -10.859 1.00 16.37 70 GLY B C 1
ATOM 1288 O O . GLY B 1 70 ? -13.939 -13.624 -10.733 1.00 17.13 70 GLY B O 1
ATOM 1289 N N . LEU B 1 71 ? -13.440 -15.370 -12.050 1.00 15.72 71 LEU B N 1
ATOM 1290 C CA . LEU B 1 71 ? -13.597 -14.578 -13.275 1.00 15.67 71 LEU B CA 1
ATOM 1291 C C . LEU B 1 71 ? -15.069 -14.195 -13.378 1.00 15.54 71 LEU B C 1
ATOM 1292 O O . LEU B 1 71 ? -15.932 -14.994 -13.044 1.00 14.98 71 LEU B O 1
ATOM 1297 N N . GLN B 1 72 ? -15.361 -12.992 -13.857 1.00 15.80 72 GLN B N 1
ATOM 1298 C CA . GLN B 1 72 ? -16.750 -12.563 -13.981 1.00 15.21 72 GLN B CA 1
ATOM 1299 C C . GLN B 1 72 ? -17.171 -12.180 -15.399 1.00 14.63 72 GLN B C 1
ATOM 1300 O O . GLN B 1 72 ? -16.417 -11.545 -16.144 1.00 12.13 72 GLN B O 1
ATOM 1306 N N . ILE B 1 73 ? -18.382 -12.591 -15.764 1.00 12.87 73 ILE B N 1
ATOM 1307 C CA . ILE B 1 73 ? -18.955 -12.279 -17.070 1.00 11.14 73 ILE B CA 1
ATOM 1308 C C . ILE B 1 73 ? -18.888 -10.754 -17.225 1.00 11.34 73 ILE B C 1
ATOM 1309 O O . ILE B 1 73 ? -19.251 -10.017 -16.308 1.00 12.73 73 ILE B O 1
ATOM 1314 N N . GLY B 1 74 ? -18.401 -10.284 -18.369 1.00 11.57 74 GLY B N 1
ATOM 1315 C CA . GLY B 1 74 ? -18.295 -8.855 -18.587 1.00 10.15 74 GLY B CA 1
ATOM 1316 C C . GLY B 1 74 ? -16.912 -8.318 -18.272 1.00 12.76 74 GLY B C 1
ATOM 1317 O O . GLY B 1 74 ? -16.591 -7.181 -18.623 1.00 12.85 74 GLY B O 1
ATOM 1318 N N . ASP B 1 75 ? -16.084 -9.118 -17.607 1.00 12.96 75 ASP B N 1
ATOM 1319 C CA . ASP B 1 75 ? -14.727 -8.681 -17.279 1.00 13.27 75 ASP B CA 1
ATOM 1320 C C . ASP B 1 75 ? -13.930 -8.367 -18.543 1.00 13.91 75 ASP B C 1
ATOM 1321 O O . ASP B 1 75 ? -14.069 -9.048 -19.557 1.00 12.85 75 ASP B O 1
ATOM 1326 N N . LYS B 1 76 ? -13.101 -7.331 -18.486 1.00 13.01 76 LYS B N 1
ATOM 1327 C CA . LYS B 1 76 ? -12.258 -6.987 -19.625 1.00 13.70 76 LYS B CA 1
ATOM 1328 C C . LYS B 1 76 ? -10.852 -7.481 -19.272 1.00 13.04 76 LYS B C 1
ATOM 1329 O O . LYS B 1 76 ? -10.296 -7.116 -18.234 1.00 11.82 76 LYS B O 1
ATOM 1335 N N . ILE B 1 77 ? -10.294 -8.336 -20.120 1.00 13.48 77 ILE B N 1
ATOM 1336 C CA . ILE B 1 77 ? -8.958 -8.877 -19.877 1.00 12.62 77 ILE B CA 1
ATOM 1337 C C . ILE B 1 77 ? -7.893 -7.887 -20.352 1.00 12.24 77 ILE B C 1
ATOM 1338 O O . ILE B 1 77 ? -7.782 -7.586 -21.545 1.00 13.45 77 ILE B O 1
ATOM 1343 N N . MET B 1 78 ? -7.121 -7.387 -19.397 1.00 10.86 78 MET B N 1
ATOM 1344 C CA . MET B 1 78 ? -6.070 -6.410 -19.647 1.00 10.61 78 MET B CA 1
ATOM 1345 C C . MET B 1 78 ? -4.721 -7.066 -19.886 1.00 10.06 78 MET B C 1
ATOM 1346 O O . MET B 1 78 ? -3.877 -6.527 -20.595 1.00 12.53 78 MET B O 1
ATOM 1351 N N . GLN B 1 79 ? -4.519 -8.233 -19.292 1.00 10.98 79 GLN B N 1
ATOM 1352 C CA . GLN B 1 79 ? -3.243 -8.915 -19.420 1.00 13.69 79 GLN B CA 1
ATOM 1353 C C . GLN B 1 79 ? -3.332 -10.415 -19.138 1.00 14.29 79 GLN B C 1
ATOM 1354 O O . GLN B 1 79 ? -4.077 -10.847 -18.256 1.00 14.47 79 GLN B O 1
ATOM 1360 N N . VAL B 1 80 ? -2.573 -11.199 -19.903 1.00 12.50 80 VAL B N 1
ATOM 1361 C CA . VAL B 1 80 ? -2.532 -12.650 -19.744 1.00 13.29 80 VAL B CA 1
ATOM 1362 C C . VAL B 1 80 ? -1.072 -13.080 -19.631 1.00 13.94 80 VAL B C 1
ATOM 1363 O O . VAL B 1 80 ? -0.285 -12.910 -20.569 1.00 14.32 80 VAL B O 1
ATOM 1367 N N . ASN B 1 81 ? -0.722 -13.634 -18.476 1.00 13.56 81 ASN B N 1
ATOM 1368 C CA . ASN B 1 81 ? 0.640 -14.071 -18.193 1.00 13.94 81 ASN B CA 1
ATOM 1369 C C . ASN B 1 81 ? 1.667 -13.013 -18.596 1.00 13.61 81 ASN B C 1
ATOM 1370 O O . ASN B 1 81 ? 2.646 -13.304 -19.281 1.00 12.15 81 ASN B O 1
ATOM 1375 N N . GLY B 1 82 ? 1.414 -11.777 -18.173 1.00 13.48 82 GLY B N 1
ATOM 1376 C CA . GLY B 1 82 ? 2.326 -10.685 -18.465 1.00 12.89 82 GLY B CA 1
ATOM 1377 C C . GLY B 1 82 ? 2.150 -9.977 -19.796 1.00 13.52 82 GLY B C 1
ATOM 1378 O O . GLY B 1 82 ? 2.708 -8.893 -19.987 1.00 12.10 82 GLY B O 1
ATOM 1379 N N . TRP B 1 83 ? 1.385 -10.572 -20.712 1.00 11.45 83 TRP B N 1
ATOM 1380 C CA . TRP B 1 83 ? 1.166 -9.980 -22.031 1.00 11.65 83 TRP B CA 1
ATOM 1381 C C . TRP B 1 83 ? -0.040 -9.053 -22.103 1.00 11.73 83 TRP B C 1
ATOM 1382 O O . TRP B 1 83 ? -1.153 -9.427 -21.732 1.00 11.67 83 TRP B O 1
ATOM 1393 N N . ASP B 1 84 ? 0.205 -7.846 -22.602 1.00 13.48 84 ASP B N 1
ATOM 1394 C CA . ASP B 1 84 ? -0.816 -6.820 -22.772 1.00 16.44 84 ASP B CA 1
ATOM 1395 C C . ASP B 1 84 ? -1.872 -7.332 -23.765 1.00 17.49 84 ASP B C 1
ATOM 1396 O O . ASP B 1 84 ? -1.540 -7.750 -24.878 1.00 15.67 84 ASP B O 1
ATOM 1401 N N . MET B 1 85 ? -3.138 -7.300 -23.357 1.00 18.06 85 MET B N 1
ATOM 1402 C CA . MET B 1 85 ? -4.231 -7.770 -24.203 1.00 19.09 85 MET B CA 1
ATOM 1403 C C . MET B 1 85 ? -5.122 -6.623 -24.677 1.00 20.38 85 MET B C 1
ATOM 1404 O O . MET B 1 85 ? -6.121 -6.849 -25.368 1.00 21.00 85 MET B O 1
ATOM 1409 N N . THR B 1 86 ? -4.762 -5.396 -24.313 1.00 21.19 86 THR B N 1
ATOM 1410 C CA . THR B 1 86 ? -5.567 -4.234 -24.683 1.00 21.70 86 THR B CA 1
ATOM 1411 C C . THR B 1 86 ? -5.660 -3.949 -26.179 1.00 22.12 86 THR B C 1
ATOM 1412 O O . THR B 1 86 ? -6.612 -3.314 -26.627 1.00 22.46 86 THR B O 1
ATOM 1416 N N . MET B 1 87 ? -4.684 -4.404 -26.954 1.00 22.81 87 MET B N 1
ATOM 1417 C CA . MET B 1 87 ? -4.719 -4.175 -28.391 1.00 23.85 87 MET B CA 1
ATOM 1418 C C . MET B 1 87 ? -4.215 -5.366 -29.193 1.00 21.19 87 MET B C 1
ATOM 1419 O O . MET B 1 87 ? -3.173 -5.302 -29.836 1.00 22.82 87 MET B O 1
ATOM 1424 N N . VAL B 1 88 ? -4.964 -6.458 -29.151 1.00 18.75 88 VAL B N 1
ATOM 1425 C CA . VAL B 1 88 ? -4.595 -7.661 -29.886 1.00 16.24 88 VAL B CA 1
ATOM 1426 C C . VAL B 1 88 ? -5.791 -8.129 -30.707 1.00 15.33 88 VAL B C 1
ATOM 1427 O O . VAL B 1 88 ? -6.923 -7.716 -30.445 1.00 13.67 88 VAL B O 1
ATOM 1431 N N . THR B 1 89 ? -5.535 -8.972 -31.706 1.00 13.46 89 THR B N 1
ATOM 1432 C CA . THR B 1 89 ? -6.604 -9.515 -32.543 1.00 11.71 89 THR B CA 1
ATOM 1433 C C . THR B 1 89 ? -7.291 -10.612 -31.734 1.00 13.02 89 THR B C 1
ATOM 1434 O O . THR B 1 89 ? -6.722 -11.124 -30.768 1.00 10.78 89 THR B O 1
ATOM 1438 N N . HIS B 1 90 ? -8.504 -10.981 -32.135 1.00 10.77 90 HIS B N 1
ATOM 1439 C CA . HIS B 1 90 ? -9.238 -12.018 -31.431 1.00 11.86 90 HIS B CA 1
ATOM 1440 C C . HIS B 1 90 ? -8.405 -13.300 -31.314 1.00 13.99 90 HIS B C 1
ATOM 1441 O O . HIS B 1 90 ? -8.318 -13.907 -30.238 1.00 15.69 90 HIS B O 1
ATOM 1448 N N . ASP B 1 91 ? -7.792 -13.702 -32.423 1.00 12.94 91 ASP B N 1
ATOM 1449 C CA . ASP B 1 91 ? -6.999 -14.926 -32.458 1.00 15.49 91 ASP B CA 1
ATOM 1450 C C . ASP B 1 91 ? -5.745 -14.871 -31.592 1.00 16.28 91 ASP B C 1
ATOM 1451 O O . ASP B 1 91 ? -5.360 -15.871 -30.986 1.00 15.72 91 ASP B O 1
ATOM 1456 N N . GLN B 1 92 ? -5.103 -13.709 -31.536 1.00 17.49 92 GLN B N 1
ATOM 1457 C CA . GLN B 1 92 ? -3.900 -13.562 -30.721 1.00 17.52 92 GLN B CA 1
ATOM 1458 C C . GLN B 1 92 ? -4.227 -13.786 -29.250 1.00 15.74 92 GLN B C 1
ATOM 1459 O O . GLN B 1 92 ? -3.443 -14.395 -28.519 1.00 14.85 92 GLN B O 1
ATOM 1465 N N . ALA B 1 93 ? -5.386 -13.293 -28.820 1.00 15.06 93 ALA B N 1
ATOM 1466 C CA . ALA B 1 93 ? -5.816 -13.466 -27.436 1.00 13.28 93 ALA B CA 1
ATOM 1467 C C . ALA B 1 93 ? -6.072 -14.952 -27.209 1.00 12.83 93 ALA B C 1
ATOM 1468 O O . ALA B 1 93 ? -5.630 -15.530 -26.212 1.00 9.88 93 ALA B O 1
ATOM 1470 N N . ARG B 1 94 ? -6.792 -15.562 -28.147 1.00 12.46 94 ARG B N 1
ATOM 1471 C CA . ARG B 1 94 ? -7.109 -16.983 -28.069 1.00 15.25 94 ARG B CA 1
ATOM 1472 C C . ARG B 1 94 ? -5.835 -17.807 -27.900 1.00 15.62 94 ARG B C 1
ATOM 1473 O O . ARG B 1 94 ? -5.755 -18.662 -27.020 1.00 16.14 94 ARG B O 1
ATOM 1481 N N . LYS B 1 95 ? -4.843 -17.541 -28.745 1.00 15.21 95 LYS B N 1
ATOM 1482 C CA . LYS B 1 95 ? -3.570 -18.251 -28.693 1.00 18.46 95 LYS B CA 1
ATOM 1483 C C . LYS B 1 95 ? -2.864 -18.079 -27.348 1.00 18.05 95 LYS B C 1
ATOM 1484 O O . LYS B 1 95 ? -2.309 -19.035 -26.812 1.00 19.26 95 LYS B O 1
ATOM 1490 N N . ARG B 1 96 ? -2.881 -16.860 -26.813 1.00 17.46 96 ARG B N 1
ATOM 1491 C CA . ARG B 1 96 ? -2.249 -16.579 -25.525 1.00 16.19 96 ARG B CA 1
ATOM 1492 C C . ARG B 1 96 ? -2.844 -17.408 -24.400 1.00 16.45 96 ARG B C 1
ATOM 1493 O O . ARG B 1 96 ? -2.129 -17.854 -23.503 1.00 16.35 96 ARG B O 1
ATOM 1501 N N . LEU B 1 97 ? -4.158 -17.599 -24.454 1.00 14.55 97 LEU B N 1
ATOM 1502 C CA . LEU B 1 97 ? -4.880 -18.332 -23.428 1.00 16.38 97 LEU B CA 1
ATOM 1503 C C . LEU B 1 97 ? -4.898 -19.836 -23.630 1.00 16.38 97 LEU B C 1
ATOM 1504 O O . LEU B 1 97 ? -5.415 -20.573 -22.793 1.00 17.50 97 LEU B O 1
ATOM 1509 N N . THR B 1 98 ? -4.331 -20.298 -24.735 1.00 17.84 98 THR B N 1
ATOM 1510 C CA . THR B 1 98 ? -4.316 -21.722 -25.006 1.00 19.25 98 THR B CA 1
ATOM 1511 C C . THR B 1 98 ? -2.914 -22.286 -25.151 1.00 21.41 98 THR B C 1
ATOM 1512 O O . THR B 1 98 ? -2.674 -23.168 -25.975 1.00 22.57 98 THR B O 1
ATOM 1516 N N . LYS B 1 99 ? -1.982 -21.765 -24.359 1.00 22.61 99 LYS B N 1
ATOM 1517 C CA . LYS B 1 99 ? -0.616 -22.270 -24.388 1.00 23.74 99 LYS B CA 1
ATOM 1518 C C . LYS B 1 99 ? -0.639 -23.600 -23.648 1.00 25.36 99 LYS B C 1
ATOM 1519 O O . LYS B 1 99 ? -0.711 -23.647 -22.423 1.00 25.10 99 LYS B O 1
ATOM 1525 N N . ARG B 1 100 ? -0.594 -24.674 -24.422 1.00 26.66 100 ARG B N 1
ATOM 1526 C CA . ARG B 1 100 ? -0.634 -26.034 -23.911 1.00 30.65 100 ARG B CA 1
ATOM 1527 C C . ARG B 1 100 ? 0.218 -26.288 -22.667 1.00 30.93 100 ARG B C 1
ATOM 1528 O O . ARG B 1 100 ? -0.275 -26.792 -21.652 1.00 32.42 100 ARG B O 1
ATOM 1536 N N . SER B 1 101 ? 1.495 -25.935 -22.753 1.00 28.92 101 SER B N 1
ATOM 1537 C CA . SER B 1 101 ? 2.436 -26.138 -21.658 1.00 27.42 101 SER B CA 1
ATOM 1538 C C . SER B 1 101 ? 2.077 -25.429 -20.353 1.00 26.69 101 SER B C 1
ATOM 1539 O O . SER B 1 101 ? 2.570 -25.805 -19.290 1.00 25.42 101 SER B O 1
ATOM 1542 N N . GLU B 1 102 ? 1.223 -24.413 -20.423 1.00 22.78 102 GLU B N 1
ATOM 1543 C CA . GLU B 1 102 ? 0.865 -23.662 -19.225 1.00 23.65 102 GLU B CA 1
ATOM 1544 C C . GLU B 1 102 ? -0.370 -24.208 -18.500 1.00 24.13 102 GLU B C 1
ATOM 1545 O O . GLU B 1 102 ? -1.364 -24.571 -19.129 1.00 25.20 102 GLU B O 1
ATOM 1551 N N . GLU B 1 103 ? -0.284 -24.262 -17.172 1.00 24.60 103 GLU B N 1
ATOM 1552 C CA . GLU B 1 103 ? -1.359 -24.775 -16.327 1.00 25.44 103 GLU B CA 1
ATOM 1553 C C . GLU B 1 103 ? -2.069 -23.673 -15.540 1.00 26.01 103 GLU B C 1
ATOM 1554 O O . GLU B 1 103 ? -3.295 -23.673 -15.440 1.00 26.25 103 GLU B O 1
ATOM 1560 N N . VAL B 1 104 ? -1.305 -22.740 -14.979 1.00 26.82 104 VAL B N 1
ATOM 1561 C CA . VAL B 1 104 ? -1.895 -21.642 -14.216 1.00 26.85 104 VAL B CA 1
ATOM 1562 C C . VAL B 1 104 ? -1.833 -20.330 -14.990 1.00 26.56 104 VAL B C 1
ATOM 1563 O O . VAL B 1 104 ? -0.800 -19.657 -15.004 1.00 28.84 104 VAL B O 1
ATOM 1567 N N . VAL B 1 105 ? -2.944 -19.975 -15.630 1.00 23.64 105 VAL B N 1
ATOM 1568 C CA . VAL B 1 105 ? -3.029 -18.747 -16.410 1.00 20.51 105 VAL B CA 1
ATOM 1569 C C . VAL B 1 105 ? -3.389 -17.553 -15.516 1.00 19.17 105 VAL B C 1
ATOM 1570 O O . VAL B 1 105 ? -4.463 -17.498 -14.905 1.00 15.93 105 VAL B O 1
ATOM 1574 N N . ARG B 1 106 ? -2.468 -16.599 -15.440 1.00 17.95 106 ARG B N 1
ATOM 1575 C CA . ARG B 1 106 ? -2.649 -15.414 -14.614 1.00 18.14 106 ARG B CA 1
ATOM 1576 C C . ARG B 1 106 ? -3.195 -14.241 -15.419 1.00 17.30 106 ARG B C 1
ATOM 1577 O O . ARG B 1 106 ? -2.536 -13.720 -16.324 1.00 15.42 106 ARG B O 1
ATOM 1585 N N . LEU B 1 107 ? -4.407 -13.829 -15.072 1.00 15.25 107 LEU B N 1
ATOM 1586 C CA . LEU B 1 107 ? -5.069 -12.730 -15.750 1.00 15.20 107 LEU B CA 1
ATOM 1587 C C . LEU B 1 107 ? -5.198 -11.495 -14.879 1.00 14.27 107 LEU B C 1
ATOM 1588 O O . LEU B 1 107 ? -5.285 -11.580 -13.659 1.00 12.03 107 LEU B O 1
ATOM 1593 N N . LEU B 1 108 ? -5.186 -10.344 -15.534 1.00 13.67 108 LEU B N 1
ATOM 1594 C CA . LEU B 1 108 ? -5.392 -9.074 -14.871 1.00 13.97 108 LEU B CA 1
ATOM 1595 C C . LEU B 1 108 ? -6.658 -8.602 -15.567 1.00 14.60 108 LEU B C 1
ATOM 1596 O O . LEU B 1 108 ? -6.682 -8.461 -16.793 1.00 13.69 108 LEU B O 1
ATOM 1601 N N . VAL B 1 109 ? -7.719 -8.395 -14.800 1.00 15.65 109 VAL B N 1
ATOM 1602 C CA . VAL B 1 109 ? -8.976 -7.965 -15.388 1.00 16.73 109 VAL B CA 1
ATOM 1603 C C . VAL B 1 109 ? -9.499 -6.715 -14.723 1.00 18.15 109 VAL B C 1
ATOM 1604 O O . VAL B 1 109 ? -9.191 -6.431 -13.567 1.00 18.05 109 VAL B O 1
ATOM 1608 N N . THR B 1 110 ? -10.291 -5.964 -15.472 1.00 19.73 110 THR B N 1
ATOM 1609 C CA . THR B 1 110 ? -10.900 -4.764 -14.945 1.00 23.60 110 THR B CA 1
ATOM 1610 C C . THR B 1 110 ? -12.400 -4.952 -15.066 1.00 24.00 110 THR B C 1
ATOM 1611 O O . THR B 1 110 ? -12.892 -5.548 -16.027 1.00 22.85 110 THR B O 1
ATOM 1615 N N . ARG B 1 111 ? -13.127 -4.471 -14.072 1.00 26.67 111 ARG B N 1
ATOM 1616 C CA . ARG B 1 111 ? -14.572 -4.581 -14.092 1.00 29.19 111 ARG B CA 1
ATOM 1617 C C . ARG B 1 111 ? -15.152 -3.316 -13.501 1.00 31.60 111 ARG B C 1
ATOM 1618 O O . ARG B 1 111 ? -14.475 -2.576 -12.788 1.00 30.05 111 ARG B O 1
ATOM 1626 N N . GLN B 1 112 ? -16.414 -3.079 -13.813 1.00 34.21 112 GLN B N 1
ATOM 1627 C CA . GLN B 1 112 ? -17.129 -1.905 -13.359 1.00 37.81 112 GLN B CA 1
ATOM 1628 C C . GLN B 1 112 ? -17.121 -1.708 -11.844 1.00 37.73 112 GLN B C 1
ATOM 1629 O O . GLN B 1 112 ? -16.977 -0.588 -11.363 1.00 38.29 112 GLN B O 1
ATOM 1635 N N . SER B 1 113 ? -17.255 -2.793 -11.090 1.00 38.62 113 SER B N 1
ATOM 1636 C CA . SER B 1 113 ? -17.279 -2.702 -9.634 1.00 39.82 113 SER B CA 1
ATOM 1637 C C . SER B 1 113 ? -15.900 -2.477 -9.023 1.00 41.60 113 SER B C 1
ATOM 1638 O O . SER B 1 113 ? -15.768 -2.372 -7.806 1.00 42.02 113 SER B O 1
ATOM 1641 N N . LEU B 1 114 ? -14.876 -2.393 -9.863 1.00 43.43 114 LEU B N 1
ATOM 1642 C CA . LEU B 1 114 ? -13.517 -2.214 -9.370 1.00 44.97 114 LEU B CA 1
ATOM 1643 C C . LEU B 1 114 ? -13.055 -0.760 -9.322 1.00 47.12 114 LEU B C 1
ATOM 1644 O O . LEU B 1 114 ? -12.189 -0.415 -8.521 1.00 48.10 114 LEU B O 1
ATOM 1649 N N . GLN B 1 115 ? -13.624 0.093 -10.167 1.00 49.39 115 GLN B N 1
ATOM 1650 C CA . GLN B 1 115 ? -13.241 1.504 -10.174 1.00 51.55 115 GLN B CA 1
ATOM 1651 C C . GLN B 1 115 ? -13.506 2.145 -8.810 1.00 52.41 115 GLN B C 1
ATOM 1652 O O . GLN B 1 115 ? -12.802 3.065 -8.395 1.00 52.04 115 GLN B O 1
ATOM 1658 N N . LYS B 1 116 ? -14.523 1.644 -8.116 1.00 53.86 116 LYS B N 1
ATOM 1659 C CA . LYS B 1 116 ? -14.881 2.143 -6.794 1.00 55.09 116 LYS B CA 1
ATOM 1660 C C . LYS B 1 116 ? -15.843 1.169 -6.117 1.00 56.00 116 LYS B C 1
ATOM 1661 O O . LYS B 1 116 ? -16.962 1.594 -5.754 1.00 56.55 116 LYS B O 1
ATOM 1663 N N . GLN C 2 2 ? 3.074 16.278 12.908 1.00 35.84 773 GLN C N 1
ATOM 1664 C CA . GLN C 2 2 ? 3.644 15.986 14.253 1.00 35.70 773 GLN C CA 1
ATOM 1665 C C . GLN C 2 2 ? 3.718 14.481 14.515 1.00 34.31 773 GLN C C 1
ATOM 1666 O O . GLN C 2 2 ? 4.749 13.976 14.960 1.00 33.01 773 GLN C O 1
ATOM 1672 N N . LEU C 2 3 ? 2.628 13.769 14.235 1.00 31.62 774 LEU C N 1
ATOM 1673 C CA . LEU C 2 3 ? 2.585 12.326 14.460 1.00 29.05 774 LEU C CA 1
ATOM 1674 C C . LEU C 2 3 ? 3.354 11.581 13.370 1.00 28.11 774 LEU C C 1
ATOM 1675 O O . LEU C 2 3 ? 3.021 11.666 12.185 1.00 28.32 774 LEU C O 1
ATOM 1680 N N . ALA C 2 4 ? 4.383 10.851 13.788 1.00 25.37 775 ALA C N 1
ATOM 1681 C CA . ALA C 2 4 ? 5.234 10.095 12.879 1.00 23.71 775 ALA C CA 1
ATOM 1682 C C . ALA C 2 4 ? 4.634 8.779 12.377 1.00 22.93 775 ALA C C 1
ATOM 1683 O O . ALA C 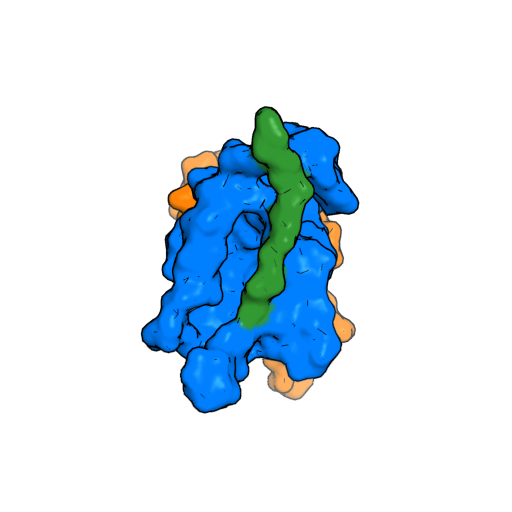2 4 ? 3.707 8.225 12.971 1.00 22.66 775 ALA C O 1
ATOM 1685 N N . TRP C 2 5 ? 5.185 8.294 11.267 1.00 20.59 776 TRP C N 1
ATOM 1686 C CA . TRP C 2 5 ? 4.757 7.044 10.651 1.00 18.13 776 TRP C CA 1
ATOM 1687 C C . TRP C 2 5 ? 5.276 5.931 11.557 1.00 16.57 776 TRP C C 1
ATOM 1688 O O . TRP C 2 5 ? 6.475 5.883 11.852 1.00 16.36 776 TRP C O 1
ATOM 1699 N N . PHE C 2 6 ? 4.386 5.059 12.019 1.00 13.00 777 PHE C N 1
ATOM 1700 C CA . PHE C 2 6 ? 4.804 3.942 12.870 1.00 14.28 777 PHE C CA 1
ATOM 1701 C C . PHE C 2 6 ? 3.894 2.744 12.651 1.00 14.35 777 PHE C C 1
ATOM 1702 O O . PHE C 2 6 ? 2.794 2.889 12.109 1.00 12.97 777 PHE C O 1
ATOM 1710 N N . ASP C 2 7 ? 4.347 1.564 13.075 1.00 13.45 778 ASP C N 1
ATOM 1711 C CA . ASP C 2 7 ? 3.551 0.361 12.896 1.00 16.08 778 ASP C CA 1
ATOM 1712 C C . ASP C 2 7 ? 3.142 -0.319 14.199 1.00 16.00 778 ASP C C 1
ATOM 1713 O O . ASP C 2 7 ? 3.715 -0.067 15.260 1.00 13.95 778 ASP C O 1
ATOM 1718 N N . THR C 2 8 ? 2.136 -1.181 14.095 1.00 16.48 779 THR C N 1
ATOM 1719 C CA . THR C 2 8 ? 1.600 -1.914 15.235 1.00 18.60 779 THR C CA 1
ATOM 1720 C C . THR C 2 8 ? 1.412 -3.382 14.856 1.00 18.03 779 THR C C 1
ATOM 1721 O O . THR C 2 8 ? 1.038 -3.693 13.719 1.00 16.05 779 THR C O 1
ATOM 1725 N N . ASP C 2 9 ? 1.668 -4.277 15.810 1.00 17.38 780 ASP C N 1
ATOM 1726 C CA . ASP C 2 9 ? 1.553 -5.714 15.576 1.00 20.69 780 ASP C CA 1
ATOM 1727 C C . ASP C 2 9 ? 0.135 -6.240 15.792 1.00 21.57 780 ASP C C 1
ATOM 1728 O O . ASP C 2 9 ? -0.549 -5.846 16.738 1.00 22.03 780 ASP C O 1
ATOM 1733 N N . LEU C 2 10 ? -0.292 -7.137 14.906 1.00 20.38 781 LEU C N 1
ATOM 1734 C CA . LEU C 2 10 ? -1.631 -7.723 14.951 1.00 20.18 781 LEU C CA 1
ATOM 1735 C C . LEU C 2 10 ? -1.575 -9.245 14.870 1.00 19.84 781 LEU C C 1
ATOM 1736 O O . LEU C 2 10 ? -2.565 -9.894 15.267 1.00 19.37 781 LEU C O 1
ATOM 1742 N N . GLN D 2 2 ? -20.896 -13.524 -40.881 1.00 33.89 773 GLN D N 1
ATOM 1743 C CA . GLN D 2 2 ? -22.078 -13.734 -39.992 1.00 33.52 773 GLN D CA 1
ATOM 1744 C C . GLN D 2 2 ? -22.089 -12.774 -38.797 1.00 32.60 773 GLN D C 1
ATOM 1745 O O . GLN D 2 2 ? -23.101 -12.126 -38.526 1.00 34.85 773 GLN D O 1
ATOM 1747 N N . LEU D 2 3 ? -20.968 -12.684 -38.084 1.00 30.27 774 LEU D N 1
ATOM 1748 C CA . LEU D 2 3 ? -20.875 -11.793 -36.927 1.00 27.85 774 LEU D CA 1
ATOM 1749 C C . LEU D 2 3 ? -19.699 -10.820 -36.994 1.00 24.60 774 LEU D C 1
ATOM 1750 O O . LEU D 2 3 ? -18.598 -11.186 -37.398 1.00 25.11 774 LEU D O 1
ATOM 1755 N N . ALA D 2 4 ? -19.948 -9.577 -36.591 1.00 21.32 775 ALA D N 1
ATOM 1756 C CA . ALA D 2 4 ? -18.923 -8.541 -36.602 1.00 20.57 775 ALA D CA 1
ATOM 1757 C C . ALA D 2 4 ? -18.190 -8.523 -35.263 1.00 20.51 775 ALA D C 1
ATOM 1758 O O . ALA D 2 4 ? -17.083 -8.001 -35.162 1.00 22.16 775 ALA D O 1
ATOM 1760 N N . TRP D 2 5 ? -18.833 -9.094 -34.244 1.00 18.76 776 TRP D N 1
ATOM 1761 C CA . TRP D 2 5 ? -18.283 -9.199 -32.897 1.00 16.67 776 TRP D CA 1
ATOM 1762 C C . TRP D 2 5 ? -18.776 -10.553 -32.393 1.00 17.75 776 TRP D C 1
ATOM 1763 O O . TRP D 2 5 ? -19.975 -10.832 -32.438 1.00 15.77 776 TRP D O 1
ATOM 1774 N N . PHE D 2 6 ? -17.865 -11.404 -31.933 1.00 16.23 777 PHE D N 1
ATOM 1775 C CA . PHE D 2 6 ? -18.269 -12.719 -31.454 1.00 17.94 777 PHE D CA 1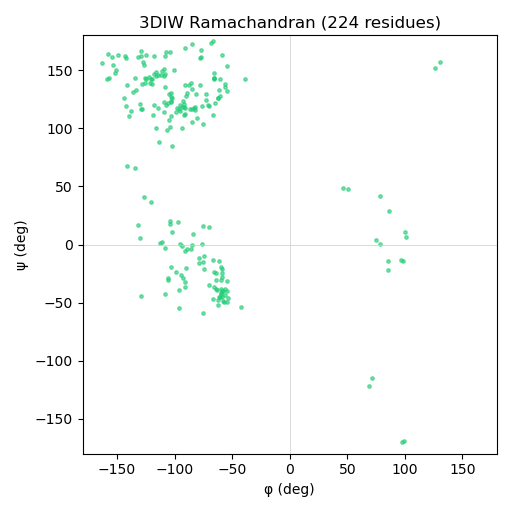
ATOM 1776 C C . PHE D 2 6 ? -17.305 -13.320 -30.441 1.00 17.78 777 PHE D C 1
ATOM 1777 O O . PHE D 2 6 ? -16.142 -12.906 -30.343 1.00 17.05 777 PHE D O 1
ATOM 1785 N N . ASP D 2 7 ? -17.787 -14.309 -29.694 1.00 16.44 778 ASP D N 1
ATOM 1786 C CA . ASP D 2 7 ? -16.953 -14.947 -28.694 1.00 15.90 778 ASP D CA 1
ATOM 1787 C C . ASP D 2 7 ? -16.519 -16.341 -29.081 1.00 16.75 778 ASP D C 1
ATOM 1788 O O . ASP D 2 7 ? -17.051 -16.936 -30.021 1.00 14.99 778 ASP D O 1
ATOM 1793 N N . THR D 2 8 ? -15.534 -16.842 -28.345 1.00 17.00 779 THR D N 1
ATOM 1794 C CA . THR D 2 8 ? -14.986 -18.175 -28.548 1.00 18.08 779 THR D CA 1
ATOM 1795 C C . THR D 2 8 ? -14.864 -18.867 -27.186 1.00 18.73 779 THR D C 1
ATOM 1796 O O . THR D 2 8 ? -14.360 -18.281 -26.230 1.00 18.79 779 THR D O 1
ATOM 1800 N N . ASP D 2 9 ? -15.320 -20.112 -27.104 1.00 17.84 780 ASP D N 1
ATOM 1801 C CA . ASP D 2 9 ? -15.259 -20.861 -25.856 1.00 18.07 780 ASP D CA 1
ATOM 1802 C C . ASP D 2 9 ? -13.863 -21.415 -25.583 1.00 18.52 780 ASP D C 1
ATOM 1803 O O . ASP D 2 9 ? -13.199 -21.922 -26.484 1.00 18.84 780 ASP D O 1
ATOM 1808 N N . LEU D 2 10 ? -13.425 -21.305 -24.331 1.00 17.25 781 LEU D N 1
ATOM 1809 C CA . LEU D 2 10 ? -12.104 -21.774 -23.917 1.00 17.23 781 LEU D CA 1
ATOM 1810 C C . LEU D 2 10 ? -12.152 -22.656 -22.669 1.00 16.08 781 LEU D C 1
ATOM 1811 O O . LEU D 2 10 ? -11.194 -23.430 -22.475 1.00 13.40 781 LEU D O 1
#

B-factor: mean 24.06, std 10.72, range [7.19, 63.11]

InterPro domains:
  IPR001478 PDZ domain [PF00595] (22-109)
  IPR001478 PDZ domain [PS50106] (15-112)
  IPR001478 PDZ domain [SM00228] (27-113)
  IPR017268 Tax1-binding protein 3 [PIRSF037712] (1-120)
  IPR036034 PDZ superfamily [G3DSA:2.30.42.10] (11-124)
  IPR036034 PDZ superfamily [SSF50156] (15-114)
  IPR050614 Synaptic Scaffolding LAP/MAGUK Families [PTHR23119] (14-119)

Organism: Mus musculus (NCBI:txid10090)

Foldseek 3Di:
DWAFDKDKFKFFWDPPDPDTDRFWDKDFAQVDQQCPDPQDPDSRQRFIFTQGGHDPGRRVVRPPDGNKTWQDKPNHGGRHGGPVVNVCSVDDVVDRMIMTIITNDIDD/DFWDKFKFFWDDDDLDTDRFWDKDFAQVDQLCPDPLDPDSVQRFIFTQGGHVPGRRVVRPPDHSWTWQDKPRHGRRHGGPVVVVCSVPPPVDGIIMTITDDPVGVD/DDDDDDDDD/DDPDDDDDD

Solvent-accessible surface area: 12479 Å² total; per-residue (Å²): 151,114,34,21,0,3,28,131,8,91,0,112,15,68,104,113,75,157,82,39,51,4,2,2,4,0,0,0,0,63,61,3,62,20,75,92,3,86,78,7,119,73,97,98,23,74,2,0,11,0,15,129,34,57,166,72,11,15,0,81,154,30,34,7,92,101,21,1,28,0,32,59,1,23,59,151,76,0,43,128,9,37,5,52,67,0,88,113,55,0,61,102,146,109,53,67,47,0,116,3,28,0,17,85,72,69,31,209,79,28,5,6,38,5,70,0,106,12,92,114,114,67,158,78,44,54,4,1,3,4,0,0,0,1,71,97,12,54,28,69,106,1,99,61,10,133,84,84,96,30,69,1,1,12,0,16,133,23,59,166,58,10,18,0,77,144,18,21,7,87,108,8,2,27,0,40,32,0,48,56,138,90,4,40,119,20,38,13,60,84,0,74,105,53,2,64,78,183,108,56,57,58,2,97,0,0,0,37,23,90,86,27,120,125,225,88,48,19,90,50,27,102,26,157,126,55,25,86,56,38,97,30

CATH classification: 2.30.42.10